Protein AF-Q0IZ90-F1 (afdb_monomer_lite)

InterPro domains:
  IPR027417 P-loop containing nucleoside triphosphate hydrolase [G3DSA:3.40.50.300] (1-144)
  IPR027417 P-loop containing nucleoside triphosphate hydrolase [SSF52540] (5-146)
  IPR041679 DNA2/NAM7 helicase-like, C-terminal [PF13087] (2-113)
  IPR045055 DNA2/NAM7-like helicase [PTHR10887] (2-147)
  IPR047187 Upf1-like, C-terminal helicase domain [cd18808] (1-130)

Radius of gyration: 25.48 Å; chains: 1; bounding box: 76×40×69 Å

Structure (mmCIF, N/CA/C/O backbone):
data_AF-Q0IZ90-F1
#
_entry.id   AF-Q0IZ90-F1
#
loop_
_atom_site.group_PDB
_atom_site.id
_atom_site.type_symbol
_atom_site.label_atom_id
_atom_site.label_alt_id
_atom_site.label_comp_id
_atom_site.label_asym_id
_atom_site.label_entity_id
_atom_site.label_seq_id
_atom_site.pdbx_PDB_ins_code
_atom_site.Cartn_x
_atom_site.Cartn_y
_atom_site.Cartn_z
_atom_site.occupancy
_atom_site.B_iso_or_equiv
_atom_site.auth_seq_id
_atom_site.auth_comp_id
_atom_site.auth_asym_id
_atom_site.auth_atom_id
_atom_site.pdbx_PDB_model_num
ATOM 1 N N . GLN A 1 1 ? -1.292 7.405 -14.034 1.00 86.31 1 GLN A N 1
ATOM 2 C CA . GLN A 1 1 ? -2.212 6.617 -13.190 1.00 86.31 1 GLN A CA 1
ATOM 3 C C . GLN A 1 1 ? -2.434 5.262 -13.833 1.00 86.31 1 GLN A C 1
ATOM 5 O O . GLN A 1 1 ? -2.269 5.155 -15.042 1.00 86.31 1 GLN A O 1
ATOM 10 N N . ASN A 1 2 ? -2.806 4.273 -13.032 1.00 91.31 2 ASN A N 1
ATOM 11 C CA . ASN A 1 2 ? -3.179 2.921 -13.408 1.00 91.31 2 ASN A CA 1
ATOM 12 C C . ASN A 1 2 ? -4.484 2.586 -12.666 1.00 91.31 2 ASN A C 1
ATOM 14 O O . ASN A 1 2 ? -4.463 2.360 -11.455 1.00 91.31 2 ASN A O 1
ATOM 18 N N . VAL A 1 3 ? -5.613 2.630 -13.382 1.00 93.50 3 VAL A N 1
ATOM 19 C CA . VAL A 1 3 ? -6.954 2.460 -12.791 1.00 93.50 3 VAL A CA 1
ATOM 20 C C . VAL A 1 3 ? -7.155 1.031 -12.292 1.00 93.50 3 VAL A C 1
ATOM 22 O O . VAL A 1 3 ? -7.642 0.845 -11.184 1.00 93.50 3 VAL A O 1
ATOM 25 N N . HIS A 1 4 ? -6.705 0.028 -13.049 1.00 92.06 4 HIS A N 1
ATOM 26 C CA . HIS A 1 4 ? -6.821 -1.376 -12.647 1.00 92.06 4 HIS A CA 1
ATOM 27 C C . HIS A 1 4 ? -6.050 -1.673 -11.360 1.00 92.06 4 HIS A C 1
ATOM 29 O O . HIS A 1 4 ? -6.550 -2.369 -10.484 1.00 92.06 4 HIS A O 1
ATOM 35 N N . GLU A 1 5 ? -4.860 -1.090 -11.202 1.00 93.94 5 GLU A N 1
ATOM 36 C CA . GLU A 1 5 ? -4.098 -1.195 -9.954 1.00 93.94 5 GLU A CA 1
ATOM 37 C C . GLU A 1 5 ? -4.824 -0.515 -8.786 1.00 93.94 5 GLU A C 1
ATOM 39 O O . GLU A 1 5 ? -4.881 -1.077 -7.697 1.00 93.94 5 GLU A O 1
ATOM 44 N N . ALA A 1 6 ? -5.440 0.653 -9.008 1.00 96.06 6 ALA A N 1
ATOM 45 C CA . ALA A 1 6 ? -6.230 1.332 -7.979 1.00 96.06 6 ALA A CA 1
ATOM 46 C C . ALA A 1 6 ? -7.463 0.511 -7.553 1.00 96.06 6 ALA A C 1
ATOM 48 O O . ALA A 1 6 ? -7.733 0.374 -6.361 1.00 96.06 6 ALA A O 1
ATOM 49 N N . GLN A 1 7 ? -8.166 -0.094 -8.511 1.00 94.75 7 GLN A N 1
ATOM 50 C CA . GLN A 1 7 ? -9.296 -0.991 -8.252 1.00 94.75 7 GLN A CA 1
ATOM 51 C C . GLN A 1 7 ? -8.862 -2.266 -7.528 1.00 94.75 7 GLN A C 1
ATOM 53 O O . GLN A 1 7 ? -9.544 -2.727 -6.615 1.00 94.75 7 GLN A O 1
ATOM 58 N N . PHE A 1 8 ? -7.706 -2.824 -7.882 1.00 94.62 8 PHE A N 1
ATOM 59 C CA . PHE A 1 8 ? -7.145 -3.966 -7.170 1.00 94.62 8 PHE A CA 1
ATOM 60 C C . PHE A 1 8 ? -6.795 -3.614 -5.716 1.00 94.62 8 PHE A C 1
ATOM 62 O O . PHE A 1 8 ? -7.126 -4.366 -4.802 1.00 94.62 8 PHE A O 1
ATOM 69 N N . VAL A 1 9 ? -6.207 -2.438 -5.477 1.00 96.62 9 VAL A N 1
ATOM 70 C CA . VAL A 1 9 ? -5.937 -1.926 -4.123 1.00 96.62 9 VAL A CA 1
ATOM 71 C C . VAL A 1 9 ? -7.228 -1.753 -3.314 1.00 96.62 9 VAL A C 1
ATOM 73 O O . VAL A 1 9 ? -7.258 -2.116 -2.138 1.00 96.62 9 VAL A O 1
ATOM 76 N N . LEU A 1 10 ? -8.314 -1.279 -3.935 1.00 96.19 10 LEU A N 1
ATOM 77 C CA . LEU A 1 10 ? -9.641 -1.242 -3.310 1.00 96.19 10 LEU A CA 1
ATOM 78 C C . LEU A 1 10 ? -10.108 -2.636 -2.881 1.00 96.19 10 LEU A C 1
ATOM 80 O O . LEU A 1 10 ? -10.525 -2.819 -1.738 1.00 96.19 10 LEU A O 1
ATOM 84 N N . ARG A 1 11 ? -9.966 -3.642 -3.749 1.00 93.81 11 ARG A N 1
ATOM 85 C CA . ARG A 1 11 ? -10.320 -5.030 -3.415 1.00 93.81 11 ARG A CA 1
ATOM 86 C C . ARG A 1 11 ? -9.462 -5.608 -2.295 1.00 93.81 11 ARG A C 1
ATOM 88 O O . ARG A 1 11 ? -9.999 -6.300 -1.430 1.00 93.81 11 ARG A O 1
ATOM 95 N N . LEU A 1 12 ? -8.160 -5.326 -2.272 1.00 95.25 12 LEU A N 1
ATOM 96 C CA . LEU 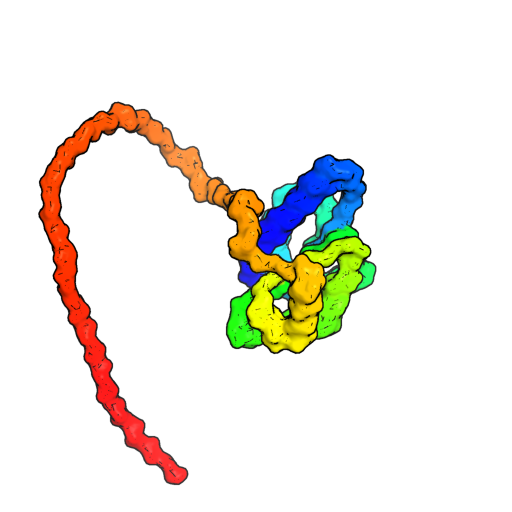A 1 12 ? -7.291 -5.712 -1.155 1.00 95.25 12 LEU A CA 1
ATOM 97 C C . LEU A 1 12 ? -7.820 -5.138 0.166 1.00 95.25 12 LEU A C 1
ATOM 99 O O . LEU A 1 12 ? -7.956 -5.872 1.145 1.00 95.25 12 LEU A O 1
ATOM 103 N N . TYR A 1 13 ? -8.169 -3.849 0.183 1.00 95.44 13 TYR A N 1
ATOM 104 C CA . TYR A 1 13 ? -8.730 -3.198 1.365 1.00 95.44 13 TYR A CA 1
ATOM 105 C C . TYR A 1 13 ? -10.065 -3.824 1.801 1.00 95.44 13 TYR A C 1
ATOM 107 O O . TYR A 1 13 ? -10.226 -4.184 2.967 1.00 95.44 13 TYR A O 1
ATOM 115 N N . GLU A 1 14 ? -11.019 -4.006 0.885 1.00 93.38 14 GLU A N 1
ATOM 116 C CA . GLU A 1 14 ? -12.327 -4.584 1.219 1.00 93.38 14 GLU A CA 1
ATOM 117 C C . GLU A 1 14 ? -12.201 -6.003 1.789 1.00 93.38 14 GLU A C 1
ATOM 119 O O . GLU A 1 14 ? -12.894 -6.360 2.747 1.00 93.38 14 GLU A O 1
ATOM 124 N N . ASN A 1 15 ? -11.304 -6.817 1.228 1.00 92.25 15 ASN A N 1
ATOM 125 C CA . ASN A 1 15 ? -11.061 -8.171 1.715 1.00 92.25 15 ASN A CA 1
ATOM 126 C C . ASN A 1 15 ? -10.354 -8.183 3.070 1.00 92.25 15 ASN A C 1
ATOM 128 O O . ASN A 1 15 ? -10.726 -8.984 3.927 1.00 92.25 15 ASN A O 1
ATOM 132 N N . LEU A 1 16 ? -9.416 -7.262 3.312 1.00 92.62 16 LEU A N 1
ATOM 133 C CA . LEU A 1 16 ? -8.835 -7.068 4.639 1.00 92.62 16 LEU A CA 1
ATOM 134 C C . LEU A 1 16 ? -9.925 -6.769 5.677 1.00 92.62 16 LEU A C 1
ATOM 136 O O . LEU A 1 16 ? -9.960 -7.405 6.727 1.00 92.62 16 LEU A O 1
ATOM 140 N N . GLN A 1 17 ? -10.849 -5.854 5.375 1.00 90.75 17 GLN A N 1
ATOM 141 C CA . GLN A 1 17 ? -11.941 -5.511 6.291 1.00 90.75 17 GLN A CA 1
ATOM 142 C C . GLN A 1 17 ? -12.872 -6.702 6.558 1.00 90.75 17 GLN A C 1
ATOM 144 O O . GLN A 1 17 ? -13.229 -6.971 7.707 1.00 90.75 17 GLN A O 1
ATOM 149 N N . LYS A 1 18 ? -13.240 -7.459 5.515 1.00 90.50 18 LYS A N 1
ATOM 150 C CA . LYS A 1 18 ? -14.036 -8.690 5.663 1.00 90.50 18 LYS A CA 1
ATOM 151 C C . LYS A 1 18 ? -13.325 -9.719 6.543 1.00 90.50 18 LYS A C 1
ATOM 153 O O . LYS A 1 18 ? -13.946 -10.264 7.452 1.00 90.50 18 LYS A O 1
ATOM 158 N N . PHE A 1 19 ? -12.033 -9.942 6.305 1.00 91.38 19 PHE A N 1
ATOM 159 C CA . PHE A 1 19 ? -11.215 -10.879 7.071 1.00 91.38 19 PHE A CA 1
ATOM 160 C C . PHE A 1 19 ? -11.110 -10.481 8.549 1.00 91.38 19 PHE A C 1
ATOM 162 O O . PHE A 1 19 ? -11.299 -11.320 9.428 1.00 91.38 19 PHE A O 1
ATOM 169 N N . LEU A 1 20 ? -10.857 -9.199 8.837 1.00 91.12 20 LEU A N 1
ATOM 170 C CA . LEU A 1 20 ? -10.776 -8.703 10.212 1.00 91.12 20 LEU A CA 1
ATOM 171 C C . LEU A 1 20 ? -12.106 -8.880 10.954 1.00 91.12 20 LEU A C 1
ATOM 173 O O . LEU A 1 20 ? -12.100 -9.357 12.086 1.00 91.12 20 LEU A O 1
ATOM 177 N N . ARG A 1 21 ? -13.241 -8.575 10.312 1.00 89.44 21 ARG A N 1
ATOM 178 C CA . ARG A 1 21 ? -14.574 -8.766 10.908 1.00 89.44 21 ARG A CA 1
ATOM 179 C C . ARG A 1 21 ? -14.897 -10.230 11.188 1.00 89.44 21 ARG A C 1
ATOM 181 O O . ARG A 1 21 ? -15.354 -10.545 12.282 1.00 89.44 21 ARG A O 1
ATOM 188 N N . ALA A 1 22 ? -14.645 -11.115 10.224 1.00 91.56 22 ALA A N 1
ATOM 189 C CA . ALA A 1 22 ? -14.942 -12.541 10.359 1.00 91.56 22 ALA A CA 1
ATOM 190 C C . ALA A 1 22 ? -14.155 -13.202 11.503 1.00 91.56 22 ALA A C 1
ATOM 192 O O . ALA A 1 22 ? -14.663 -14.104 12.160 1.00 91.56 22 ALA A O 1
ATOM 193 N N . ASN A 1 23 ? -12.944 -12.712 11.774 1.00 91.81 23 ASN A N 1
ATOM 194 C CA . ASN A 1 23 ? -12.056 -13.276 12.788 1.00 91.81 23 ASN A CA 1
ATOM 195 C C . ASN A 1 23 ? -12.101 -12.534 14.134 1.00 91.81 23 ASN A C 1
ATOM 197 O O . ASN A 1 23 ? -11.207 -12.719 14.958 1.00 91.81 23 ASN A O 1
ATOM 201 N N . GLY A 1 24 ? -13.093 -11.659 14.358 1.00 85.31 24 GLY A N 1
ATOM 202 C CA . GLY A 1 24 ? -13.201 -10.873 15.596 1.00 85.31 24 GLY A CA 1
ATOM 203 C C . GLY A 1 24 ? -12.003 -9.945 15.841 1.00 85.31 24 GLY A C 1
ATOM 204 O O . GLY A 1 24 ? -11.698 -9.588 16.979 1.00 85.31 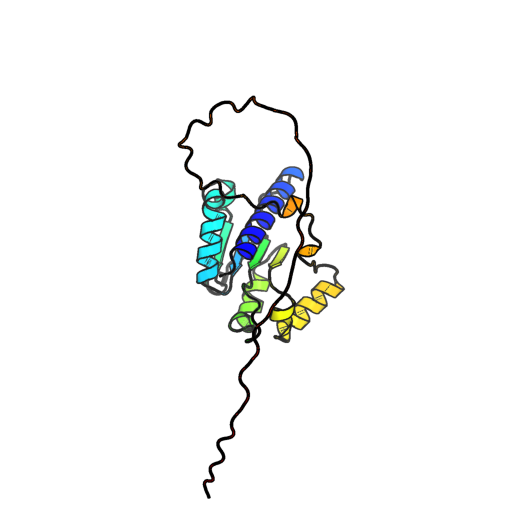24 GLY A O 1
ATOM 205 N N . GLY A 1 25 ? -11.282 -9.586 14.778 1.00 77.94 25 GLY A N 1
ATOM 206 C CA . GLY A 1 25 ? -10.115 -8.725 14.842 1.00 77.94 25 GLY A CA 1
ATOM 207 C C . GLY A 1 25 ? -10.487 -7.299 15.239 1.00 77.94 25 GLY A C 1
ATOM 208 O O . GLY A 1 25 ? -11.539 -6.776 14.872 1.00 77.94 25 GLY A O 1
ATOM 209 N N . LYS A 1 26 ? -9.585 -6.635 15.967 1.00 82.81 26 LYS A N 1
ATOM 210 C CA . LYS A 1 26 ? -9.689 -5.192 16.218 1.00 82.81 26 LYS A CA 1
ATOM 211 C C . LYS A 1 26 ? -9.622 -4.426 14.892 1.00 82.81 26 LYS A C 1
ATOM 213 O O . LYS A 1 26 ? -8.917 -4.852 13.974 1.00 82.81 26 LYS A O 1
ATOM 218 N N . LYS A 1 27 ? -10.287 -3.264 14.833 1.00 86.31 27 LYS A N 1
ATOM 219 C CA . LYS A 1 27 ? -10.091 -2.290 13.750 1.00 86.31 27 LYS A CA 1
ATOM 220 C C . LYS A 1 27 ? -8.593 -2.023 13.566 1.00 86.31 27 LYS A C 1
ATOM 222 O O . LYS A 1 27 ? -7.860 -1.886 14.546 1.00 86.31 27 LYS A O 1
ATOM 227 N N . ALA A 1 28 ? -8.147 -1.987 12.315 1.00 91.56 28 ALA A N 1
ATOM 228 C CA . ALA A 1 28 ? -6.767 -1.708 11.946 1.00 91.56 28 ALA A CA 1
ATOM 229 C C . ALA A 1 28 ? -6.735 -0.433 11.108 1.00 91.56 28 ALA A C 1
ATOM 231 O O . ALA A 1 28 ? -7.482 -0.314 10.138 1.00 91.56 28 ALA A O 1
ATOM 232 N N . SER A 1 29 ? -5.858 0.498 11.474 1.00 95.44 29 SER A N 1
ATOM 233 C CA . SER A 1 29 ? -5.638 1.705 10.680 1.00 95.44 29 SER A CA 1
ATOM 234 C C . SER A 1 29 ? -4.960 1.339 9.356 1.00 95.44 29 SER A C 1
ATOM 236 O O . SER A 1 29 ? -3.991 0.572 9.346 1.00 95.44 29 SER A O 1
ATOM 238 N N . VAL A 1 30 ? -5.457 1.872 8.234 1.00 97.50 30 VAL A N 1
ATOM 239 C CA . VAL A 1 30 ? -4.936 1.533 6.900 1.00 97.50 30 VAL A CA 1
ATOM 240 C C . VAL A 1 30 ? -4.399 2.775 6.207 1.00 97.50 30 VAL A C 1
ATOM 242 O O . VAL A 1 30 ? -5.076 3.795 6.104 1.00 97.50 30 VAL A O 1
ATOM 245 N N . GLY A 1 31 ? -3.168 2.689 5.714 1.00 98.25 31 GLY A N 1
ATOM 246 C CA . GLY A 1 31 ? -2.573 3.696 4.847 1.00 98.25 31 GLY A CA 1
ATOM 247 C C . GLY A 1 31 ? -2.422 3.171 3.429 1.00 98.25 31 GLY A C 1
ATOM 248 O O . GLY A 1 31 ? -1.966 2.050 3.227 1.00 98.25 31 GLY A O 1
ATOM 249 N N . ILE A 1 32 ? -2.770 3.987 2.443 1.00 98.50 32 ILE A N 1
ATOM 250 C CA . ILE A 1 32 ? -2.521 3.701 1.035 1.00 98.50 32 ILE A CA 1
ATOM 251 C C . ILE A 1 32 ? -1.548 4.751 0.513 1.00 98.50 32 ILE A C 1
ATOM 253 O O . ILE A 1 32 ? -1.849 5.947 0.498 1.00 98.50 32 ILE A O 1
ATOM 257 N N . ILE A 1 33 ? -0.366 4.296 0.108 1.00 97.81 33 ILE A N 1
ATOM 258 C CA . ILE A 1 33 ? 0.735 5.156 -0.324 1.00 97.81 33 ILE A CA 1
ATOM 259 C C . ILE A 1 33 ? 0.918 5.010 -1.828 1.00 97.81 33 ILE A C 1
ATOM 261 O O . ILE A 1 33 ? 0.926 3.899 -2.354 1.00 97.81 33 ILE A O 1
ATOM 265 N N . THR A 1 34 ? 1.119 6.121 -2.532 1.00 95.88 34 THR A N 1
ATOM 266 C CA . THR A 1 34 ? 1.519 6.080 -3.942 1.00 95.88 34 THR A CA 1
ATOM 267 C C . THR A 1 34 ? 2.557 7.155 -4.281 1.00 95.88 34 THR A C 1
ATOM 269 O O . THR A 1 34 ? 2.481 8.263 -3.749 1.00 95.88 34 THR A O 1
ATOM 272 N N . PRO A 1 35 ? 3.542 6.889 -5.159 1.00 91.25 35 PRO A N 1
ATOM 273 C CA . PRO A 1 35 ? 4.557 7.882 -5.502 1.00 91.25 35 PRO A CA 1
ATOM 274 C C . PRO A 1 35 ? 4.017 9.022 -6.374 1.00 91.25 35 PRO A C 1
ATOM 276 O O . PRO A 1 35 ? 4.596 10.105 -6.406 1.00 91.25 35 PRO A O 1
ATOM 279 N N . TYR A 1 36 ? 2.907 8.812 -7.090 1.00 90.25 36 TYR A N 1
ATOM 280 C CA . TYR A 1 36 ? 2.459 9.739 -8.129 1.00 90.25 36 TYR A CA 1
ATOM 281 C C . TYR A 1 36 ? 1.135 10.419 -7.781 1.00 90.25 36 TYR A C 1
ATOM 283 O O . TYR A 1 36 ? 0.109 9.763 -7.614 1.00 90.25 36 TYR A O 1
ATOM 291 N N . LYS A 1 37 ? 1.110 11.759 -7.810 1.00 92.12 37 LYS A N 1
ATOM 292 C CA . LYS A 1 37 ? -0.100 12.567 -7.544 1.00 92.12 37 LYS A CA 1
ATOM 293 C C . LYS A 1 37 ? -1.301 12.190 -8.416 1.00 92.12 37 LYS A C 1
ATOM 295 O O . LYS A 1 37 ? -2.435 12.225 -7.952 1.00 92.12 37 LYS A O 1
ATOM 300 N N . LEU A 1 38 ? -1.070 11.826 -9.679 1.00 93.62 38 LEU A N 1
ATOM 301 C CA . LEU A 1 38 ? -2.162 11.407 -10.561 1.00 93.62 38 LEU A CA 1
ATOM 302 C C . LEU A 1 38 ? -2.760 10.062 -10.118 1.00 93.62 38 LEU A C 1
ATOM 304 O O . LEU A 1 38 ? -3.966 9.874 -10.220 1.00 93.62 38 LEU A O 1
ATOM 308 N N . GLN A 1 39 ? -1.945 9.149 -9.580 1.00 94.88 39 GLN A N 1
ATOM 309 C CA . GLN A 1 39 ? -2.483 7.941 -8.960 1.00 94.88 39 GLN A CA 1
ATOM 310 C C . GLN A 1 39 ? -3.193 8.244 -7.654 1.00 94.88 39 GLN A C 1
ATOM 312 O O . GLN A 1 39 ? -4.238 7.659 -7.420 1.00 94.88 39 GLN A O 1
ATOM 317 N N . LEU A 1 40 ? -2.677 9.161 -6.834 1.00 96.94 40 LEU A N 1
ATOM 318 C CA . LEU A 1 40 ? -3.356 9.553 -5.600 1.00 96.94 40 LEU A CA 1
ATOM 319 C C . LEU A 1 40 ? -4.804 9.967 -5.893 1.00 96.94 40 LEU A C 1
ATOM 321 O O . LEU A 1 40 ? -5.726 9.423 -5.294 1.00 96.94 40 LEU A O 1
ATOM 325 N N . LYS A 1 41 ? -5.010 10.836 -6.889 1.00 97.69 41 LYS A N 1
ATOM 326 C CA . LYS A 1 41 ? -6.357 11.227 -7.335 1.00 97.69 41 LYS A CA 1
ATOM 327 C C . LYS A 1 41 ? -7.185 10.036 -7.825 1.00 97.69 41 LYS A C 1
ATOM 329 O O . LYS A 1 41 ? -8.373 9.956 -7.538 1.00 97.69 41 LYS A O 1
ATOM 334 N N . CYS A 1 42 ? -6.565 9.115 -8.563 1.00 97.12 42 CYS A N 1
ATOM 335 C CA . CYS A 1 42 ? -7.226 7.899 -9.028 1.00 97.12 42 CYS A CA 1
ATOM 336 C C . CYS A 1 42 ? -7.687 7.024 -7.854 1.00 97.12 42 CYS A C 1
ATOM 338 O O . CYS A 1 42 ? -8.849 6.652 -7.811 1.00 97.12 42 CYS A O 1
ATOM 340 N N . LEU A 1 43 ? -6.808 6.745 -6.889 1.00 98.12 43 LEU A N 1
ATOM 341 C CA . LEU A 1 43 ? -7.123 5.977 -5.685 1.00 98.12 43 LEU A CA 1
ATOM 342 C C . LEU A 1 43 ? -8.233 6.648 -4.878 1.00 98.12 43 LEU A C 1
ATOM 344 O O . LEU A 1 43 ? -9.192 5.983 -4.522 1.00 98.12 43 LEU A O 1
ATOM 348 N N . GLN A 1 44 ? -8.146 7.959 -4.646 1.00 97.56 44 GLN A N 1
ATOM 349 C CA . GLN A 1 44 ? -9.185 8.703 -3.930 1.00 97.56 44 GLN A CA 1
ATOM 350 C C . GLN A 1 44 ? -10.554 8.578 -4.604 1.00 97.56 44 GLN A C 1
ATOM 352 O O . GLN A 1 44 ? -11.542 8.381 -3.909 1.00 97.56 44 GLN A O 1
ATOM 357 N N . ARG A 1 45 ? -10.608 8.632 -5.941 1.00 97.56 45 ARG A N 1
ATOM 358 C CA . ARG A 1 45 ? -11.853 8.422 -6.688 1.00 97.56 45 ARG A CA 1
ATOM 359 C C . ARG A 1 45 ? -12.375 6.992 -6.546 1.00 97.56 45 ARG A C 1
ATOM 361 O O . ARG A 1 45 ? -13.544 6.812 -6.241 1.00 97.56 45 ARG A O 1
ATOM 368 N N . GLU A 1 46 ? -11.535 5.972 -6.739 1.00 97.31 46 GLU A N 1
ATOM 369 C CA . GLU A 1 46 ? -11.994 4.577 -6.599 1.00 97.31 46 GLU A CA 1
ATOM 370 C C . GLU A 1 46 ? -12.448 4.263 -5.157 1.00 97.31 46 GLU A C 1
ATOM 372 O O . GLU A 1 46 ? -13.321 3.428 -4.952 1.00 97.31 46 GLU A O 1
ATOM 377 N N . PHE A 1 47 ? -11.889 4.949 -4.155 1.00 97.25 47 PHE A N 1
ATOM 378 C CA . PHE A 1 47 ? -12.229 4.781 -2.739 1.00 97.25 47 PHE A CA 1
ATOM 379 C C . PHE A 1 47 ? -13.338 5.715 -2.233 1.00 97.25 47 PHE A C 1
ATOM 381 O O . PHE A 1 47 ? -13.662 5.652 -1.049 1.00 97.25 47 PHE A O 1
ATOM 388 N N . GLU A 1 48 ? -13.920 6.573 -3.071 1.00 96.31 48 GLU A N 1
ATOM 389 C CA . GLU A 1 48 ? -14.866 7.618 -2.648 1.00 96.31 48 GLU A CA 1
ATOM 390 C C . GLU A 1 48 ? -16.056 7.055 -1.850 1.00 96.31 48 GLU A C 1
ATOM 392 O O . GLU A 1 48 ? -16.364 7.532 -0.753 1.00 96.31 48 GLU A O 1
ATOM 397 N N . GLU A 1 49 ? -16.667 5.975 -2.345 1.00 94.94 49 GLU A N 1
ATOM 398 C CA . GLU A 1 49 ? -17.779 5.300 -1.666 1.00 94.94 49 GLU A CA 1
ATOM 399 C C . GLU A 1 49 ? -17.358 4.744 -0.301 1.00 94.94 49 GLU A C 1
ATOM 401 O O . GLU A 1 49 ? -18.064 4.921 0.689 1.00 94.94 49 GLU A O 1
ATOM 406 N N . VAL A 1 50 ? -16.189 4.099 -0.231 1.00 93.94 50 VAL A N 1
ATOM 407 C CA . VAL A 1 50 ? -15.670 3.500 1.003 1.00 93.94 50 VAL A CA 1
ATOM 408 C C . VAL A 1 50 ? -15.331 4.576 2.025 1.00 93.94 50 VAL A C 1
ATOM 410 O O . VAL A 1 50 ? -15.736 4.455 3.177 1.00 93.94 50 VAL A O 1
ATOM 413 N N . MET A 1 51 ? -14.631 5.638 1.619 1.00 92.69 51 MET A N 1
ATOM 414 C CA . MET A 1 51 ? -14.246 6.752 2.495 1.00 92.69 51 MET A CA 1
ATOM 415 C C . MET A 1 51 ? -15.456 7.515 3.055 1.00 92.69 51 MET A C 1
ATOM 417 O O . MET A 1 51 ? -15.336 8.159 4.092 1.00 92.69 51 MET A O 1
ATOM 421 N N . SER A 1 52 ? -16.623 7.402 2.414 1.00 92.19 52 SER A N 1
ATOM 422 C CA . SER A 1 52 ? -17.887 7.972 2.901 1.00 92.19 52 SER A CA 1
ATOM 423 C C . SER A 1 52 ? -18.562 7.129 3.999 1.00 92.19 52 SER A C 1
ATOM 425 O O . SER A 1 52 ? -19.568 7.550 4.568 1.00 92.19 52 SER A O 1
ATOM 427 N N . THR A 1 53 ? -18.036 5.939 4.308 1.00 91.38 53 THR A N 1
ATOM 428 C CA . THR A 1 53 ? -18.550 5.046 5.362 1.00 91.38 53 THR A CA 1
ATOM 429 C C . THR A 1 53 ? -17.814 5.230 6.691 1.00 91.38 53 THR A C 1
ATOM 431 O O . THR A 1 53 ? -16.726 5.800 6.742 1.00 91.38 53 THR A O 1
ATOM 434 N N . GLU A 1 54 ? -18.368 4.688 7.782 1.00 86.44 54 GLU A N 1
ATOM 435 C CA . GLU A 1 54 ? -17.706 4.708 9.096 1.00 86.44 54 GLU A CA 1
ATOM 436 C C . GLU A 1 54 ? -16.372 3.943 9.098 1.00 86.44 54 GLU A C 1
ATOM 438 O O . GLU A 1 54 ? -15.410 4.379 9.725 1.00 86.44 54 GLU A O 1
ATOM 443 N N . ASP A 1 55 ? -16.288 2.831 8.362 1.00 82.12 55 ASP A N 1
ATOM 444 C CA . ASP A 1 55 ? -15.047 2.059 8.210 1.00 82.12 55 ASP A CA 1
ATOM 445 C C . ASP A 1 55 ? -13.995 2.815 7.381 1.00 82.12 55 ASP A C 1
ATOM 447 O O . ASP A 1 55 ? -12.789 2.643 7.569 1.00 82.12 55 ASP A O 1
ATOM 451 N N . GLY A 1 56 ? -14.453 3.679 6.471 1.00 86.75 56 GLY A N 1
ATOM 452 C CA . GLY A 1 56 ? -13.608 4.495 5.608 1.00 86.75 56 GLY A CA 1
ATOM 453 C C . GLY A 1 56 ? -12.829 5.588 6.330 1.00 86.75 56 GLY A C 1
ATOM 454 O O . GLY A 1 56 ? -11.786 6.011 5.833 1.00 86.75 56 GLY A O 1
ATOM 455 N N . LYS A 1 57 ? -13.292 6.023 7.509 1.00 86.38 57 LYS A N 1
ATOM 456 C CA . LYS A 1 57 ? -12.667 7.111 8.282 1.00 86.38 57 LYS A CA 1
ATOM 457 C C . LYS A 1 57 ? -11.260 6.777 8.779 1.00 86.38 57 LYS A C 1
ATOM 459 O O . LYS A 1 57 ? -10.448 7.680 8.957 1.00 86.38 57 LYS A O 1
ATOM 464 N N . ASP A 1 58 ? -10.960 5.492 8.963 1.00 88.00 58 ASP A N 1
ATOM 465 C CA . ASP A 1 58 ? -9.645 5.013 9.407 1.00 88.00 58 ASP A CA 1
ATOM 466 C C . ASP A 1 58 ? -8.646 4.834 8.242 1.00 88.00 58 ASP A C 1
ATOM 468 O O . ASP A 1 58 ? -7.492 4.435 8.456 1.00 88.00 58 ASP A O 1
ATOM 472 N N . ILE A 1 59 ? -9.072 5.115 7.002 1.00 95.50 59 ILE A N 1
ATOM 473 C CA . ILE A 1 59 ? -8.229 5.051 5.807 1.00 95.50 59 ILE A CA 1
ATOM 474 C C . ILE A 1 59 ? -7.530 6.389 5.595 1.00 95.50 59 ILE A C 1
ATOM 476 O O . ILE A 1 59 ? -8.146 7.452 5.589 1.00 95.50 59 ILE A O 1
ATOM 480 N N . TYR A 1 60 ? -6.231 6.334 5.319 1.00 97.19 60 TYR A N 1
ATOM 481 C CA . TYR A 1 60 ? -5.472 7.490 4.864 1.00 97.19 60 TYR A CA 1
ATOM 482 C C . TYR A 1 60 ? -4.816 7.203 3.514 1.00 97.19 60 TYR A C 1
ATOM 484 O O . TYR A 1 60 ? -3.996 6.297 3.412 1.00 97.19 60 TYR A O 1
ATOM 492 N N . ILE A 1 61 ? -5.164 7.964 2.473 1.00 98.19 61 ILE A N 1
ATOM 493 C CA . ILE A 1 61 ? -4.624 7.798 1.114 1.00 98.19 61 ILE A CA 1
ATOM 494 C C . ILE A 1 61 ? -3.817 9.043 0.754 1.00 98.19 61 ILE A C 1
ATOM 496 O O . ILE A 1 61 ? -4.380 10.136 0.683 1.00 98.19 61 ILE A O 1
ATOM 500 N N . ASN A 1 62 ? -2.508 8.903 0.531 1.00 97.81 62 ASN A N 1
ATOM 501 C CA . ASN A 1 62 ? -1.650 10.046 0.205 1.00 97.81 62 ASN A CA 1
ATOM 502 C C . ASN A 1 62 ? -0.341 9.655 -0.506 1.00 97.81 62 ASN A C 1
ATOM 504 O O . ASN A 1 62 ? -0.043 8.479 -0.719 1.00 97.81 62 ASN A O 1
ATOM 508 N N . THR A 1 63 ? 0.451 10.653 -0.899 1.00 95.75 63 THR A N 1
ATOM 509 C CA . THR A 1 63 ? 1.799 10.442 -1.435 1.00 95.75 63 THR A CA 1
ATOM 510 C C . THR A 1 63 ? 2.808 10.088 -0.351 1.00 95.75 63 THR A C 1
ATOM 512 O O . THR A 1 63 ? 2.626 10.478 0.799 1.00 95.75 63 THR A O 1
ATOM 515 N N . VAL A 1 64 ? 3.916 9.444 -0.735 1.00 93.44 64 VAL A N 1
ATOM 516 C CA . VAL A 1 64 ? 5.025 9.082 0.174 1.00 93.44 64 VAL A CA 1
ATOM 517 C C . VAL A 1 64 ? 5.454 10.252 1.068 1.00 93.44 64 VAL A C 1
ATOM 519 O O . VAL A 1 64 ? 5.527 10.096 2.282 1.00 93.44 64 VAL A O 1
ATOM 522 N N . ASP A 1 65 ? 5.659 11.435 0.483 1.00 92.81 65 ASP A N 1
ATOM 523 C CA . ASP A 1 65 ? 6.142 12.617 1.209 1.00 92.81 65 ASP A CA 1
ATOM 524 C C . ASP A 1 65 ? 5.152 13.086 2.302 1.00 92.81 65 ASP A C 1
ATOM 526 O O . ASP A 1 65 ? 5.557 13.588 3.345 1.00 92.81 65 ASP A O 1
ATOM 530 N N . ALA A 1 66 ? 3.847 12.866 2.113 1.00 95.62 66 ALA A N 1
ATOM 531 C CA . ALA A 1 66 ? 2.817 13.246 3.085 1.00 95.62 66 ALA A CA 1
ATOM 532 C C . ALA A 1 66 ? 2.694 12.254 4.258 1.00 95.62 66 ALA A C 1
ATOM 534 O O . ALA A 1 66 ? 2.061 12.560 5.264 1.00 95.62 66 ALA A O 1
ATOM 535 N N . PHE A 1 67 ? 3.297 11.069 4.140 1.00 94.50 67 PHE A N 1
ATOM 536 C CA . PHE A 1 67 ? 3.336 10.058 5.197 1.00 94.50 67 PHE A CA 1
ATOM 537 C C . PHE A 1 67 ? 4.529 10.223 6.151 1.00 94.50 67 PHE A C 1
ATOM 539 O O . PHE A 1 67 ? 4.743 9.377 7.023 1.00 94.50 67 PHE A O 1
ATOM 546 N N . GLN A 1 68 ? 5.324 11.287 6.019 1.00 90.75 68 GLN A N 1
ATOM 547 C CA . GLN A 1 68 ? 6.469 11.509 6.895 1.00 90.75 68 GLN A CA 1
ATOM 548 C C . GLN A 1 68 ? 6.032 11.621 8.366 1.00 90.75 68 GLN A C 1
ATOM 550 O O . GLN A 1 68 ? 5.165 12.418 8.717 1.00 90.75 68 GLN A O 1
ATOM 555 N N . GLY A 1 69 ? 6.627 10.792 9.231 1.00 92.50 69 GLY A N 1
ATOM 556 C CA . GLY A 1 69 ? 6.284 10.727 10.658 1.00 92.50 69 GLY A CA 1
ATOM 557 C C . GLY A 1 69 ? 4.904 10.128 10.958 1.00 92.50 69 GLY A C 1
ATOM 558 O O . GLY A 1 69 ? 4.465 10.156 12.102 1.00 92.50 69 GLY A O 1
ATOM 559 N N . GLN A 1 70 ? 4.211 9.593 9.951 1.00 94.56 70 GLN A N 1
ATOM 560 C CA . GLN A 1 70 ? 2.910 8.950 10.096 1.00 94.56 70 GLN A CA 1
ATOM 561 C C . GLN A 1 70 ? 3.055 7.445 9.886 1.00 94.56 70 GLN A C 1
ATOM 563 O O . GLN A 1 70 ? 3.801 7.000 9.019 1.00 94.56 70 GLN A O 1
ATOM 568 N N . GLU A 1 71 ? 2.332 6.647 10.663 1.00 97.31 71 GLU A N 1
ATOM 569 C CA . GLU A 1 71 ? 2.344 5.185 10.553 1.00 97.31 71 GLU A CA 1
ATOM 570 C C . GLU A 1 71 ? 0.926 4.634 10.613 1.00 97.31 71 GLU A C 1
ATOM 572 O O . GLU A 1 71 ? 0.014 5.273 11.150 1.00 97.31 71 GLU A O 1
ATOM 577 N N . ARG A 1 72 ? 0.728 3.454 10.027 1.00 97.56 72 ARG A N 1
ATOM 578 C CA . ARG A 1 72 ? -0.549 2.733 10.026 1.00 97.56 72 ARG A CA 1
ATOM 579 C C . ARG A 1 72 ? -0.297 1.255 10.294 1.00 97.56 72 ARG A C 1
ATOM 581 O O . ARG A 1 72 ? 0.801 0.745 10.076 1.00 97.56 72 ARG A O 1
ATOM 588 N N . ASP A 1 73 ? -1.310 0.554 10.789 1.00 96.75 73 ASP A N 1
ATOM 589 C CA . ASP A 1 73 ? -1.202 -0.886 11.047 1.00 96.75 73 ASP A CA 1
ATOM 590 C C . ASP A 1 73 ? -0.927 -1.660 9.767 1.00 96.75 73 ASP A C 1
ATOM 592 O O . ASP A 1 73 ? -0.039 -2.514 9.733 1.00 96.75 73 ASP A O 1
ATOM 596 N N . VAL A 1 74 ? -1.664 -1.313 8.715 1.00 97.69 74 VAL A N 1
ATOM 597 C CA . VAL A 1 74 ? -1.491 -1.882 7.385 1.00 97.69 74 VAL A CA 1
ATOM 598 C C . VAL A 1 74 ? -1.162 -0.772 6.399 1.00 97.69 74 VAL A C 1
ATOM 600 O O . VAL A 1 74 ? -1.861 0.239 6.347 1.00 97.69 74 VAL A O 1
ATOM 603 N N . ILE A 1 75 ? -0.115 -0.971 5.601 1.00 98.50 75 ILE A N 1
ATOM 604 C CA . ILE A 1 75 ? 0.196 -0.120 4.450 1.00 98.50 75 ILE A CA 1
ATOM 605 C C . ILE A 1 75 ? -0.011 -0.907 3.166 1.00 98.50 75 ILE A C 1
ATOM 607 O O . ILE A 1 75 ? 0.516 -2.009 3.022 1.00 98.50 75 ILE A O 1
ATOM 611 N N . ILE A 1 76 ? -0.726 -0.306 2.217 1.00 98.38 76 ILE A N 1
ATOM 612 C CA . ILE A 1 76 ? -0.804 -0.766 0.832 1.00 98.38 76 ILE A CA 1
ATOM 613 C C . ILE A 1 76 ? -0.096 0.265 -0.051 1.00 98.38 76 ILE A C 1
ATOM 615 O O . ILE A 1 76 ? -0.552 1.398 -0.197 1.00 98.38 76 ILE A O 1
ATOM 619 N N . MET A 1 77 ? 1.038 -0.106 -0.634 1.00 97.12 77 MET A N 1
ATOM 620 C CA . MET A 1 77 ? 1.827 0.755 -1.511 1.00 97.12 77 MET A CA 1
ATOM 621 C C . MET A 1 77 ? 1.504 0.453 -2.979 1.00 97.12 77 MET A C 1
ATOM 623 O O . MET A 1 77 ? 1.825 -0.624 -3.468 1.00 97.12 77 MET A O 1
ATOM 627 N N . SER A 1 78 ? 0.893 1.404 -3.687 1.00 95.94 78 SER A N 1
ATOM 628 C CA . SER A 1 78 ? 0.645 1.352 -5.136 1.00 95.94 78 SER A CA 1
ATOM 629 C C . SER A 1 78 ? 1.794 2.038 -5.866 1.00 95.94 78 SER A C 1
ATOM 631 O O . SER A 1 78 ? 1.917 3.266 -5.813 1.00 95.94 78 SER A O 1
ATOM 633 N N . CYS A 1 79 ? 2.642 1.256 -6.533 1.00 92.75 79 CYS A N 1
ATOM 634 C CA . CYS A 1 79 ? 3.852 1.747 -7.191 1.00 92.75 79 CYS A CA 1
ATOM 635 C C . CYS A 1 79 ? 3.590 2.395 -8.552 1.00 92.75 79 CYS A C 1
ATOM 637 O O . CYS A 1 79 ? 4.406 3.212 -8.958 1.00 92.75 79 CYS A O 1
ATOM 639 N N . VAL A 1 80 ? 2.453 2.105 -9.200 1.00 81.94 80 VAL A N 1
ATOM 640 C CA . VAL A 1 80 ? 1.973 2.719 -10.449 1.00 81.94 80 VAL A CA 1
ATOM 641 C C . VAL A 1 80 ? 3.019 2.694 -11.545 1.00 81.94 80 VAL A C 1
ATOM 643 O O . VAL A 1 80 ? 3.887 3.562 -11.591 1.00 81.94 80 VAL A O 1
ATOM 646 N N . ARG A 1 81 ? 2.797 1.809 -12.522 1.00 73.25 81 ARG A N 1
ATOM 647 C CA . ARG A 1 81 ? 3.454 1.759 -13.845 1.00 73.25 81 ARG A CA 1
ATOM 648 C C . ARG A 1 81 ? 4.521 0.670 -13.966 1.00 73.25 81 ARG A C 1
ATOM 650 O O . ARG A 1 81 ? 5.469 0.586 -13.197 1.00 73.25 81 ARG A O 1
ATOM 657 N N . ALA A 1 82 ? 4.379 -0.081 -15.055 1.00 48.69 82 ALA A N 1
ATOM 658 C CA . ALA A 1 82 ? 5.480 -0.598 -15.846 1.00 48.69 82 ALA A CA 1
ATOM 659 C C . ALA A 1 82 ? 5.514 0.162 -17.163 1.00 48.69 82 ALA A C 1
ATOM 661 O O . ALA A 1 82 ? 4.552 0.143 -17.923 1.00 48.69 82 ALA A O 1
ATOM 662 N N . SER A 1 83 ? 6.613 0.842 -17.440 1.00 55.34 83 SER A N 1
ATOM 663 C CA . SER A 1 83 ? 6.958 1.216 -18.807 1.00 55.34 83 SER A CA 1
ATOM 664 C C . SER A 1 83 ? 8.453 1.022 -18.973 1.00 55.34 83 SER A C 1
ATOM 666 O O . SER A 1 83 ? 9.194 1.212 -18.014 1.00 55.34 83 SER A O 1
ATOM 668 N N . ASN A 1 84 ? 8.894 0.692 -20.184 1.00 50.97 84 ASN A N 1
ATOM 669 C CA . ASN A 1 84 ? 10.283 0.330 -20.492 1.00 50.97 84 ASN A CA 1
ATOM 670 C C . ASN A 1 84 ? 11.304 1.476 -20.317 1.00 50.97 84 ASN A C 1
ATOM 672 O O . ASN A 1 84 ? 12.484 1.278 -20.566 1.00 50.97 84 ASN A O 1
ATOM 676 N N . HIS A 1 85 ? 10.874 2.671 -19.908 1.00 54.50 85 HIS A N 1
ATOM 677 C CA . HIS A 1 85 ? 11.719 3.863 -19.778 1.00 54.50 85 HIS A CA 1
ATOM 678 C C . HIS A 1 85 ? 12.297 4.063 -18.363 1.00 54.50 85 HIS A C 1
ATOM 680 O O . HIS A 1 85 ? 12.645 5.185 -18.000 1.00 54.50 85 HIS A O 1
ATOM 686 N N . GLY A 1 86 ? 12.380 3.003 -17.554 1.00 57.59 86 GLY A N 1
ATOM 687 C CA . GLY A 1 86 ? 12.870 3.064 -16.177 1.00 57.59 86 GLY A CA 1
ATOM 688 C C . GLY A 1 86 ? 11.780 3.270 -15.121 1.00 57.59 86 GLY A C 1
ATOM 689 O O . GLY A 1 86 ? 10.641 3.649 -15.404 1.00 57.59 86 GLY A O 1
ATOM 690 N N . VAL A 1 87 ? 12.165 3.032 -13.866 1.00 64.31 87 VAL A N 1
ATOM 691 C CA . VAL A 1 87 ? 11.322 3.157 -12.658 1.00 64.31 87 VAL A CA 1
ATOM 692 C C . VAL A 1 87 ? 11.040 4.608 -12.234 1.00 64.31 87 VAL A C 1
ATOM 694 O O . VAL A 1 87 ? 10.127 4.865 -11.449 1.00 64.31 87 VAL A O 1
ATOM 697 N N . GLY A 1 88 ? 11.783 5.585 -12.766 1.00 69.69 88 GLY A N 1
ATOM 698 C CA . GLY A 1 88 ? 11.595 7.009 -12.474 1.00 69.69 88 GLY A CA 1
ATOM 699 C C . GLY A 1 88 ? 11.602 7.317 -10.972 1.00 69.69 88 GLY A C 1
ATOM 700 O O . GLY A 1 88 ? 12.476 6.865 -10.244 1.00 69.69 88 GLY A O 1
ATOM 701 N N . PHE A 1 89 ? 10.602 8.070 -10.502 1.00 67.62 89 PHE A N 1
ATOM 702 C CA . PHE A 1 89 ? 10.450 8.484 -9.097 1.00 67.62 89 PHE A CA 1
ATOM 703 C C . PHE A 1 89 ? 10.410 7.323 -8.087 1.00 67.62 89 PHE A C 1
ATOM 705 O O . PHE A 1 89 ? 10.695 7.523 -6.912 1.00 67.62 89 PHE A O 1
ATOM 712 N N . VAL A 1 90 ? 10.078 6.109 -8.532 1.00 71.25 90 VAL A N 1
ATOM 713 C CA . VAL A 1 90 ? 10.064 4.916 -7.675 1.00 71.25 90 VAL A CA 1
ATOM 714 C C . VAL A 1 90 ? 11.486 4.446 -7.330 1.00 71.25 90 VAL A C 1
ATOM 716 O O . VAL A 1 90 ? 11.665 3.780 -6.318 1.00 71.25 90 VAL A O 1
ATOM 719 N N . ALA A 1 91 ? 12.502 4.841 -8.109 1.00 71.00 91 ALA A N 1
ATOM 720 C CA . ALA A 1 91 ? 13.912 4.511 -7.869 1.00 71.00 91 ALA A CA 1
ATOM 721 C C . ALA A 1 91 ? 14.528 5.221 -6.654 1.00 71.00 91 ALA A C 1
ATOM 723 O O . ALA A 1 91 ? 15.651 4.915 -6.268 1.00 71.00 91 ALA A O 1
ATOM 724 N N . ASP A 1 92 ? 13.846 6.220 -6.090 1.00 87.50 92 ASP A N 1
ATOM 725 C CA . ASP A 1 92 ? 14.357 6.963 -4.944 1.00 87.50 92 ASP A CA 1
ATOM 726 C C . ASP A 1 92 ? 14.319 6.089 -3.684 1.00 87.50 92 ASP A C 1
ATOM 728 O O . ASP A 1 92 ? 13.273 5.929 -3.046 1.00 87.50 92 ASP A O 1
ATOM 732 N N . ILE A 1 93 ? 15.487 5.568 -3.302 1.00 91.38 93 ILE A N 1
ATOM 733 C CA . ILE A 1 93 ? 15.664 4.717 -2.122 1.00 91.38 93 ILE A CA 1
ATOM 734 C C . ILE A 1 93 ? 15.185 5.386 -0.825 1.00 91.38 93 ILE A C 1
ATOM 736 O O . ILE A 1 93 ? 14.666 4.713 0.065 1.00 91.38 93 ILE A O 1
ATOM 740 N N . ARG A 1 94 ? 15.291 6.718 -0.693 1.00 92.69 94 ARG A N 1
ATOM 741 C CA . ARG A 1 94 ? 14.841 7.419 0.522 1.00 92.69 94 ARG A CA 1
ATOM 742 C C . ARG A 1 94 ? 13.327 7.345 0.628 1.00 92.69 94 ARG A C 1
ATOM 744 O O . ARG A 1 94 ? 12.799 7.020 1.688 1.00 92.69 94 ARG A O 1
ATOM 751 N N . ARG A 1 95 ? 12.629 7.590 -0.482 1.00 92.62 95 ARG A N 1
ATOM 752 C CA . ARG A 1 95 ? 11.167 7.477 -0.553 1.00 92.62 95 ARG A CA 1
ATOM 753 C C . ARG A 1 95 ? 10.693 6.037 -0.450 1.00 92.62 95 ARG A C 1
ATOM 755 O O . ARG A 1 95 ? 9.683 5.794 0.206 1.00 92.62 95 ARG A O 1
ATOM 762 N N . MET A 1 96 ? 11.433 5.091 -1.026 1.00 93.88 96 MET A N 1
ATOM 763 C CA . MET A 1 96 ? 11.194 3.666 -0.817 1.00 93.88 96 MET A CA 1
ATOM 764 C C . MET A 1 96 ? 11.227 3.350 0.682 1.00 93.88 96 MET A C 1
ATOM 766 O O . MET A 1 96 ? 10.218 2.925 1.234 1.00 93.88 96 MET A O 1
ATOM 770 N N . ASN A 1 97 ? 12.324 3.663 1.374 1.00 95.12 97 ASN A N 1
ATOM 771 C CA . ASN A 1 97 ? 12.471 3.396 2.805 1.00 95.12 97 ASN A CA 1
ATOM 772 C C . ASN A 1 97 ? 11.398 4.087 3.649 1.00 95.12 97 ASN A C 1
ATOM 774 O O . ASN A 1 97 ? 10.841 3.463 4.555 1.00 95.12 97 ASN A O 1
ATOM 778 N N . VAL A 1 98 ? 11.055 5.344 3.342 1.00 96.31 98 VAL A N 1
ATOM 779 C CA . VAL A 1 98 ? 9.936 6.028 4.002 1.00 96.31 98 VAL A CA 1
ATOM 780 C C . VAL A 1 98 ? 8.666 5.206 3.831 1.00 96.31 98 VAL A C 1
ATOM 782 O O . VAL A 1 98 ? 8.094 4.828 4.844 1.00 96.31 98 VAL A O 1
ATOM 785 N N . ALA A 1 99 ? 8.265 4.869 2.601 1.00 95.50 99 ALA A N 1
ATOM 786 C CA . ALA A 1 99 ? 7.033 4.129 2.331 1.00 95.50 99 ALA A CA 1
ATOM 787 C C . ALA A 1 99 ? 6.999 2.745 3.005 1.00 95.50 99 ALA A C 1
ATOM 789 O O . ALA A 1 99 ? 6.008 2.415 3.658 1.00 95.50 99 ALA A O 1
ATOM 790 N N . LEU A 1 100 ? 8.083 1.966 2.898 1.00 96.50 100 LEU A N 1
ATOM 791 C CA . LEU A 1 100 ? 8.177 0.620 3.475 1.00 96.50 100 LEU A CA 1
ATOM 792 C C . LEU A 1 100 ? 8.048 0.651 5.006 1.00 96.50 100 LEU A C 1
ATOM 794 O O . LEU A 1 100 ? 7.350 -0.173 5.592 1.00 96.50 100 LEU A O 1
ATOM 798 N N . THR A 1 101 ? 8.673 1.632 5.660 1.00 97.06 101 THR A N 1
ATOM 799 C CA . THR A 1 101 ? 8.702 1.734 7.129 1.00 97.06 101 THR A CA 1
ATOM 800 C C . THR A 1 101 ? 7.434 2.324 7.744 1.00 97.06 101 THR A C 1
ATOM 802 O O . THR A 1 101 ? 7.358 2.427 8.963 1.00 97.06 101 THR A O 1
ATOM 805 N N . ARG A 1 102 ? 6.423 2.727 6.957 1.00 97.62 102 ARG A N 1
ATOM 806 C CA . ARG A 1 102 ? 5.165 3.253 7.533 1.00 97.62 102 ARG A CA 1
ATOM 807 C C . ARG A 1 102 ? 4.237 2.150 8.059 1.00 97.62 102 ARG A C 1
ATOM 809 O O . ARG A 1 102 ? 3.217 2.462 8.678 1.00 97.62 102 ARG A O 1
ATOM 816 N N . ALA A 1 103 ? 4.545 0.884 7.771 1.00 98.12 103 ALA A N 1
ATOM 817 C CA . ALA A 1 103 ? 3.752 -0.275 8.161 1.00 98.12 103 ALA A CA 1
ATOM 818 C C . ALA A 1 103 ? 4.154 -0.795 9.543 1.00 98.12 103 ALA A C 1
ATOM 820 O O . ALA A 1 103 ? 5.291 -1.216 9.734 1.00 98.12 103 ALA A O 1
ATOM 821 N N . ARG A 1 104 ? 3.206 -0.848 10.489 1.00 97.62 104 ARG A N 1
ATOM 822 C CA . ARG A 1 104 ? 3.460 -1.416 11.828 1.00 97.62 104 ARG A CA 1
ATOM 823 C C . ARG A 1 104 ? 3.276 -2.929 11.896 1.00 97.62 104 ARG A C 1
ATOM 825 O O . ARG A 1 104 ? 3.936 -3.586 12.692 1.00 97.62 104 ARG A O 1
ATOM 832 N N . ARG A 1 105 ? 2.330 -3.480 11.126 1.00 95.94 105 ARG A N 1
ATOM 833 C CA . ARG A 1 105 ? 1.942 -4.902 11.210 1.00 95.94 105 ARG A CA 1
ATOM 834 C C . ARG A 1 105 ? 2.010 -5.618 9.871 1.00 95.94 105 ARG A C 1
ATOM 836 O O . ARG A 1 105 ? 2.464 -6.755 9.828 1.00 95.94 105 ARG A O 1
ATOM 843 N N . ALA A 1 106 ? 1.549 -4.984 8.795 1.00 96.56 106 ALA A N 1
ATOM 844 C CA . ALA A 1 106 ? 1.579 -5.581 7.464 1.00 96.56 106 ALA A CA 1
ATOM 845 C C . ALA A 1 106 ? 1.852 -4.537 6.379 1.00 96.56 106 ALA A C 1
ATOM 847 O O . ALA A 1 106 ? 1.291 -3.441 6.394 1.00 96.56 106 ALA A O 1
ATOM 848 N N . LEU A 1 107 ? 2.688 -4.917 5.417 1.00 98.00 107 LEU A N 1
ATOM 849 C CA . LEU A 1 107 ? 2.996 -4.135 4.229 1.00 98.00 107 LEU A CA 1
ATOM 850 C C . LEU A 1 107 ? 2.633 -4.951 2.990 1.00 98.00 107 LEU A C 1
ATOM 852 O O . LEU A 1 107 ? 3.145 -6.054 2.807 1.00 98.00 107 LEU A O 1
ATOM 856 N N . TRP A 1 108 ? 1.795 -4.385 2.127 1.00 97.88 108 TRP A N 1
ATOM 857 C CA . TRP A 1 108 ? 1.474 -4.932 0.814 1.00 97.88 108 TRP A CA 1
ATOM 858 C C . TRP A 1 108 ? 1.965 -3.980 -0.266 1.00 97.88 108 TRP A C 1
ATOM 860 O O . TRP A 1 108 ? 1.575 -2.817 -0.297 1.00 97.88 108 TRP A O 1
ATOM 870 N N . VAL A 1 109 ? 2.815 -4.473 -1.162 1.00 96.69 109 VAL A N 1
ATOM 871 C CA . VAL A 1 109 ? 3.305 -3.706 -2.309 1.00 96.69 109 VAL A CA 1
ATOM 872 C C . VAL A 1 109 ? 2.600 -4.209 -3.559 1.00 96.69 109 VAL A C 1
ATOM 874 O O . VAL A 1 109 ? 2.626 -5.400 -3.857 1.00 96.69 109 VAL A O 1
ATOM 877 N N . VAL A 1 110 ? 1.976 -3.293 -4.292 1.00 95.31 110 VAL A N 1
ATOM 878 C CA . VAL A 1 110 ? 1.283 -3.558 -5.549 1.00 95.31 110 VAL A CA 1
ATOM 879 C C . VAL A 1 110 ? 2.008 -2.815 -6.660 1.00 95.31 110 VAL A C 1
ATOM 881 O O . VAL A 1 110 ? 2.160 -1.594 -6.624 1.00 95.31 110 VAL A O 1
ATOM 884 N N . GLY A 1 111 ? 2.453 -3.552 -7.670 1.00 92.62 111 GLY A N 1
ATOM 885 C CA . GLY A 1 111 ? 3.135 -2.977 -8.817 1.00 92.62 111 GLY A CA 1
ATOM 886 C C . GLY A 1 111 ? 3.560 -4.039 -9.816 1.00 92.62 111 GLY A C 1
ATOM 887 O O . GLY A 1 111 ? 3.411 -5.237 -9.587 1.00 92.62 111 GLY A O 1
ATOM 888 N N . ASN A 1 112 ? 4.110 -3.592 -10.939 1.00 90.62 112 ASN A N 1
ATOM 889 C CA . ASN A 1 112 ? 4.678 -4.502 -11.920 1.00 90.62 112 ASN A CA 1
ATOM 890 C C . ASN A 1 112 ? 6.106 -4.884 -11.509 1.00 90.62 112 ASN A C 1
ATOM 892 O O . ASN A 1 112 ? 7.016 -4.056 -11.567 1.00 90.62 112 ASN A O 1
ATOM 896 N N . ALA A 1 113 ? 6.294 -6.147 -11.126 1.00 90.81 113 ALA A N 1
ATOM 897 C CA . ALA A 1 113 ? 7.582 -6.656 -10.667 1.00 90.81 113 ALA A CA 1
ATOM 898 C C . ALA A 1 113 ? 8.696 -6.485 -11.714 1.00 90.81 113 ALA A C 1
ATOM 900 O O . ALA A 1 113 ? 9.785 -6.043 -11.368 1.00 90.81 113 ALA A O 1
ATOM 901 N N . GLY A 1 114 ? 8.418 -6.762 -12.993 1.00 89.12 114 GLY A N 1
ATOM 902 C CA . GLY A 1 114 ? 9.410 -6.652 -14.068 1.00 89.12 114 GLY A CA 1
ATOM 903 C C . GLY A 1 114 ? 9.931 -5.228 -14.273 1.00 89.12 114 GLY A C 1
ATOM 904 O O . GLY A 1 114 ? 11.118 -5.035 -14.521 1.00 89.12 114 GLY A O 1
ATOM 905 N N . ALA A 1 115 ? 9.074 -4.216 -14.123 1.00 87.62 115 ALA A N 1
ATOM 906 C CA . ALA A 1 115 ? 9.520 -2.827 -14.156 1.00 87.62 115 ALA A CA 1
ATOM 907 C C . ALA A 1 115 ? 10.285 -2.434 -12.893 1.00 87.62 115 ALA A C 1
ATOM 909 O O . ALA A 1 115 ? 11.334 -1.811 -13.008 1.00 87.62 115 ALA A O 1
ATOM 910 N N . LEU A 1 116 ? 9.802 -2.817 -11.707 1.00 90.31 116 LEU A N 1
ATOM 911 C CA . LEU A 1 116 ? 10.468 -2.505 -10.438 1.00 90.31 116 LEU A CA 1
ATOM 912 C C . LEU A 1 116 ? 11.878 -3.105 -10.358 1.00 90.31 116 LEU A C 1
ATOM 914 O O . LEU A 1 116 ? 12.791 -2.435 -9.892 1.00 90.31 116 LEU A O 1
ATOM 918 N N . MET A 1 117 ? 12.084 -4.307 -10.901 1.00 90.44 117 MET A N 1
ATOM 919 C CA . MET A 1 117 ? 13.393 -4.972 -10.954 1.00 90.44 117 MET A CA 1
ATOM 920 C C . MET A 1 117 ? 14.453 -4.229 -11.789 1.00 90.44 117 MET A C 1
ATOM 922 O O . MET A 1 117 ? 15.614 -4.622 -11.762 1.00 90.44 117 MET A O 1
ATOM 926 N N . GLN A 1 118 ? 14.099 -3.157 -12.512 1.00 88.06 118 GLN A N 1
ATOM 927 C CA . GLN A 1 118 ? 15.088 -2.276 -13.152 1.00 88.06 118 GLN A CA 1
ATOM 928 C C . GLN A 1 118 ? 15.847 -1.400 -12.139 1.00 88.06 118 GLN A C 1
ATOM 930 O O . GLN A 1 118 ? 16.852 -0.792 -12.496 1.00 88.06 118 GLN A O 1
ATOM 935 N N . SER A 1 119 ? 15.371 -1.310 -10.893 1.00 88.56 119 SER A N 1
ATOM 936 C CA . SER A 1 119 ? 16.104 -0.731 -9.764 1.00 88.56 119 SER A CA 1
ATOM 937 C C . SER A 1 119 ? 16.690 -1.846 -8.904 1.00 88.56 119 SER A C 1
ATOM 939 O O . SER A 1 119 ? 15.991 -2.798 -8.563 1.00 88.56 119 SER A O 1
ATOM 941 N N . GLU A 1 120 ? 17.962 -1.701 -8.533 1.00 91.75 120 GLU A N 1
ATOM 942 C CA . GLU A 1 120 ? 18.684 -2.662 -7.693 1.00 91.75 120 GLU A CA 1
ATOM 943 C C . GLU A 1 120 ? 18.001 -2.863 -6.334 1.00 91.75 120 GLU A C 1
ATOM 945 O O . GLU A 1 120 ? 17.698 -3.995 -5.959 1.00 91.75 120 GLU A O 1
ATOM 950 N N . ASP A 1 121 ? 17.654 -1.774 -5.645 1.00 93.31 121 ASP A N 1
ATOM 951 C CA . ASP A 1 121 ? 16.988 -1.819 -4.338 1.00 93.31 121 ASP A CA 1
ATOM 952 C C . ASP A 1 121 ? 15.647 -2.569 -4.393 1.00 93.31 121 ASP A C 1
ATOM 954 O O . ASP A 1 121 ? 15.350 -3.432 -3.561 1.00 93.31 121 ASP A O 1
ATOM 958 N N . TRP A 1 122 ? 14.840 -2.287 -5.418 1.00 93.38 122 TRP A N 1
ATOM 959 C CA . TRP A 1 122 ? 13.578 -2.988 -5.635 1.00 93.38 122 TRP A CA 1
ATOM 960 C C . TRP A 1 122 ? 13.783 -4.448 -6.033 1.00 93.38 122 TRP A C 1
ATOM 962 O O . TRP A 1 122 ? 13.012 -5.306 -5.601 1.00 93.38 122 TRP A O 1
ATOM 972 N N . ALA A 1 123 ? 14.808 -4.755 -6.831 1.00 93.94 123 ALA A N 1
ATOM 973 C CA . ALA A 1 123 ? 15.144 -6.126 -7.193 1.00 93.94 123 ALA A CA 1
ATOM 974 C C . ALA A 1 123 ? 15.526 -6.951 -5.955 1.00 93.94 123 ALA A C 1
ATOM 976 O O . ALA A 1 123 ? 15.048 -8.079 -5.817 1.00 93.94 123 ALA A O 1
ATOM 977 N N . LEU A 1 124 ? 16.303 -6.378 -5.030 1.00 96.44 124 LEU A N 1
ATOM 978 C CA . LEU A 1 124 ? 16.648 -7.006 -3.752 1.00 96.44 124 LEU A CA 1
ATOM 979 C C . LEU A 1 124 ? 15.407 -7.248 -2.887 1.00 96.44 124 LEU A C 1
ATOM 981 O O . LEU A 1 124 ? 15.220 -8.358 -2.386 1.00 96.44 124 LEU A O 1
ATOM 985 N N . LEU A 1 125 ? 14.516 -6.257 -2.771 1.00 95.81 125 LEU A N 1
ATOM 986 C CA . LEU A 1 125 ? 13.263 -6.414 -2.027 1.00 95.81 125 LEU A CA 1
ATOM 987 C C . LEU A 1 125 ? 12.365 -7.507 -2.630 1.00 95.81 125 LEU A C 1
ATOM 989 O O . LEU A 1 125 ? 11.779 -8.309 -1.902 1.00 95.81 125 LEU A O 1
ATOM 993 N N . ILE A 1 126 ? 12.257 -7.568 -3.960 1.00 95.75 126 ILE A N 1
ATOM 994 C CA . ILE A 1 126 ? 11.470 -8.593 -4.658 1.00 95.75 126 ILE A CA 1
ATOM 995 C C . ILE A 1 126 ? 12.104 -9.980 -4.485 1.00 95.75 126 ILE A C 1
ATOM 997 O O . ILE A 1 126 ? 11.379 -10.960 -4.302 1.00 95.75 126 ILE A O 1
ATOM 1001 N N . ALA A 1 127 ? 13.434 -10.083 -4.530 1.00 97.50 127 ALA A N 1
ATOM 1002 C CA . ALA A 1 127 ? 14.147 -11.337 -4.303 1.00 97.50 127 ALA A CA 1
ATOM 1003 C C . ALA A 1 127 ? 13.919 -11.867 -2.878 1.00 97.50 127 ALA A C 1
ATOM 1005 O O . ALA A 1 127 ? 13.564 -13.036 -2.717 1.00 97.50 127 ALA A O 1
ATOM 1006 N N . ASP A 1 128 ? 14.026 -11.002 -1.865 1.00 97.94 128 ASP A N 1
ATOM 1007 C CA . ASP A 1 128 ? 13.696 -11.336 -0.475 1.00 97.94 128 ASP A CA 1
ATOM 1008 C C . ASP A 1 128 ? 12.230 -11.782 -0.332 1.00 97.94 128 ASP A C 1
ATOM 1010 O O . ASP A 1 128 ? 11.941 -12.828 0.257 1.00 97.94 128 ASP A O 1
ATOM 1014 N N . ALA A 1 129 ? 11.295 -11.052 -0.948 1.00 97.69 129 ALA A N 1
ATOM 1015 C CA . ALA A 1 129 ? 9.880 -11.404 -0.901 1.00 97.69 129 ALA A CA 1
ATOM 1016 C C . ALA A 1 129 ? 9.593 -12.780 -1.529 1.00 97.69 129 ALA A C 1
ATOM 1018 O O . ALA A 1 129 ? 8.811 -13.566 -0.988 1.00 97.69 129 ALA A O 1
ATOM 1019 N N . LYS A 1 130 ? 10.253 -13.110 -2.647 1.00 97.44 130 LYS A N 1
ATOM 1020 C CA . LYS A 1 130 ? 10.171 -14.440 -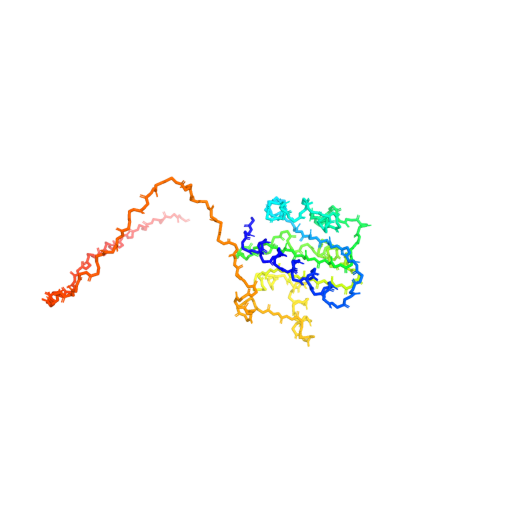3.271 1.00 97.44 130 LYS A CA 1
ATOM 1021 C C . LYS A 1 130 ? 10.749 -15.524 -2.362 1.00 97.44 130 LYS A C 1
ATOM 1023 O O . LYS A 1 130 ? 10.101 -16.552 -2.173 1.00 97.44 130 LYS A O 1
ATOM 1028 N N . ALA A 1 131 ? 11.912 -15.285 -1.753 1.00 98.12 131 ALA A N 1
ATOM 1029 C CA . ALA A 1 131 ? 12.546 -16.230 -0.833 1.00 98.12 131 ALA A CA 1
ATOM 1030 C C . ALA A 1 131 ? 11.658 -16.537 0.388 1.00 98.12 131 ALA A C 1
ATOM 1032 O O . ALA A 1 131 ? 11.534 -17.692 0.796 1.00 98.12 131 ALA A O 1
ATOM 1033 N N . ARG A 1 132 ? 10.962 -15.524 0.919 1.00 97.75 132 ARG A N 1
ATOM 1034 C CA . ARG A 1 132 ? 10.012 -15.661 2.037 1.00 97.75 132 ARG A CA 1
ATOM 1035 C C . ARG A 1 132 ? 8.610 -16.119 1.624 1.00 97.75 132 ARG A C 1
ATOM 1037 O O . ARG A 1 132 ? 7.719 -16.159 2.470 1.00 97.75 132 ARG A O 1
ATOM 1044 N N . LYS A 1 133 ? 8.397 -16.479 0.352 1.00 96.06 133 LYS A N 1
ATOM 1045 C CA . LYS A 1 133 ? 7.095 -16.897 -0.202 1.00 96.06 133 LYS A CA 1
ATOM 1046 C C . LYS A 1 133 ? 5.982 -15.854 0.002 1.00 96.06 133 LYS A C 1
ATOM 1048 O O . LYS A 1 133 ? 4.816 -16.208 0.143 1.00 96.06 133 LYS A O 1
ATOM 1053 N N . CYS A 1 134 ? 6.333 -14.569 0.004 1.00 95.94 134 CYS A N 1
ATOM 1054 C CA . CYS A 1 134 ? 5.399 -13.444 0.097 1.00 95.94 134 CYS A CA 1
ATOM 1055 C C . CYS A 1 134 ? 5.357 -12.612 -1.198 1.00 95.94 134 CYS A C 1
ATOM 1057 O O . CYS A 1 134 ? 5.141 -11.402 -1.166 1.00 95.94 134 CYS A O 1
ATOM 1059 N N . PHE A 1 135 ? 5.572 -13.270 -2.338 1.00 96.25 135 PHE A N 1
ATOM 1060 C CA . PHE A 1 135 ? 5.404 -12.722 -3.681 1.00 96.25 135 PHE A CA 1
ATOM 1061 C C . PHE A 1 135 ? 4.281 -13.485 -4.391 1.00 96.25 135 PHE A C 1
ATOM 1063 O O . PHE A 1 135 ? 4.257 -14.715 -4.343 1.00 96.25 135 PHE A O 1
ATOM 1070 N N . MET A 1 136 ? 3.366 -12.771 -5.047 1.00 94.19 136 MET A N 1
ATOM 1071 C CA . MET A 1 136 ? 2.224 -13.357 -5.751 1.00 94.19 136 MET A CA 1
ATOM 1072 C C . MET A 1 136 ? 1.971 -12.605 -7.055 1.00 94.19 136 MET A C 1
ATOM 1074 O O . MET A 1 136 ? 1.825 -11.382 -7.046 1.00 94.19 136 MET A O 1
ATOM 1078 N N . ASP A 1 137 ? 1.893 -13.339 -8.164 1.00 92.88 137 ASP A N 1
ATOM 1079 C CA . ASP A 1 137 ? 1.485 -12.785 -9.452 1.00 92.88 137 ASP A CA 1
ATOM 1080 C C . ASP A 1 137 ? -0.034 -12.611 -9.502 1.00 92.88 137 ASP A C 1
ATOM 1082 O O . ASP A 1 137 ? -0.790 -13.497 -9.096 1.00 92.88 137 ASP A O 1
ATOM 1086 N N . LEU A 1 138 ? -0.490 -11.481 -10.045 1.00 87.38 138 LEU A N 1
ATOM 1087 C CA . LEU A 1 138 ? -1.915 -11.145 -10.134 1.00 87.38 138 LEU A CA 1
ATOM 1088 C C . LEU A 1 138 ? -2.726 -12.223 -10.875 1.00 87.38 138 LEU A C 1
ATOM 1090 O O . LEU A 1 138 ? -3.861 -12.497 -10.498 1.00 87.38 138 LEU A O 1
ATOM 1094 N N . ASP A 1 139 ? -2.122 -12.879 -11.868 1.00 86.12 139 ASP A N 1
ATOM 1095 C CA . ASP A 1 139 ? -2.756 -13.937 -12.667 1.00 86.12 139 ASP A CA 1
ATOM 1096 C C . ASP A 1 139 ? -3.013 -15.231 -11.877 1.00 86.12 139 ASP A C 1
ATOM 1098 O O . ASP A 1 139 ? -3.800 -16.076 -12.304 1.00 86.12 139 ASP A O 1
ATOM 1102 N N . THR A 1 140 ? -2.370 -15.391 -10.716 1.00 88.00 140 THR A N 1
ATOM 1103 C CA . THR A 1 140 ? -2.581 -16.538 -9.818 1.00 88.00 140 THR A CA 1
ATOM 1104 C C . THR A 1 140 ? -3.695 -16.298 -8.800 1.00 88.00 140 THR A C 1
ATOM 1106 O O . THR A 1 140 ? -4.109 -17.227 -8.106 1.00 88.00 140 THR A O 1
ATOM 1109 N N . ILE A 1 141 ? -4.205 -15.066 -8.711 1.00 85.75 141 ILE A N 1
ATOM 1110 C CA . ILE A 1 141 ? -5.270 -14.703 -7.778 1.00 85.75 141 ILE A CA 1
ATOM 1111 C C . ILE A 1 141 ? -6.621 -15.214 -8.311 1.00 85.75 141 ILE A C 1
ATOM 1113 O O . ILE A 1 141 ? -6.935 -14.997 -9.487 1.00 85.75 141 ILE A O 1
ATOM 1117 N N . PRO A 1 142 ? -7.452 -15.864 -7.468 1.00 83.19 142 PRO A N 1
ATOM 1118 C CA . PRO A 1 142 ? -8.781 -16.324 -7.860 1.00 83.19 142 PRO A CA 1
ATOM 1119 C C . PRO A 1 142 ? -9.620 -15.212 -8.510 1.00 83.19 142 PRO A C 1
ATOM 1121 O O . PRO A 1 142 ? -9.676 -14.083 -8.027 1.00 83.19 142 PRO A O 1
ATOM 1124 N N . LYS A 1 143 ? -10.277 -15.503 -9.637 1.00 78.62 143 LYS A N 1
ATOM 1125 C CA . LYS A 1 143 ? -10.979 -14.474 -10.432 1.00 78.62 143 LYS A CA 1
ATOM 1126 C C . LYS A 1 143 ? -12.172 -13.848 -9.708 1.00 78.62 143 LYS A C 1
ATOM 1128 O O . LYS A 1 143 ? -12.533 -12.714 -10.004 1.00 78.62 143 LYS A O 1
ATOM 1133 N N . ASP A 1 144 ? -12.771 -14.563 -8.768 1.00 78.31 144 ASP A N 1
ATOM 1134 C CA . ASP A 1 144 ? -13.810 -14.070 -7.863 1.00 78.31 144 ASP A CA 1
ATOM 1135 C C . ASP A 1 144 ? -13.287 -12.968 -6.931 1.00 78.31 144 ASP A C 1
ATOM 1137 O O . ASP A 1 144 ? -14.011 -12.010 -6.658 1.00 78.31 144 ASP A O 1
ATOM 1141 N N . PHE A 1 145 ? -12.006 -13.018 -6.545 1.00 76.25 145 PHE A N 1
ATOM 1142 C CA . PHE A 1 145 ? -11.333 -11.897 -5.882 1.00 76.25 145 PHE A CA 1
ATOM 1143 C C . PHE A 1 145 ? -11.284 -10.655 -6.786 1.00 76.25 145 PHE A C 1
ATOM 1145 O O . PHE A 1 145 ? -11.433 -9.522 -6.321 1.00 76.25 145 PHE A O 1
ATOM 1152 N N . LEU A 1 146 ? -11.084 -10.875 -8.089 1.00 68.19 146 LEU A N 1
ATOM 1153 C CA . LEU A 1 146 ? -10.942 -9.837 -9.108 1.00 68.19 146 LEU A CA 1
ATOM 1154 C C . LEU A 1 146 ? -12.262 -9.367 -9.717 1.00 68.19 146 LEU A C 1
ATOM 1156 O O . LEU A 1 146 ? -12.198 -8.512 -10.595 1.00 68.19 146 LEU A O 1
ATOM 1160 N N . ALA A 1 147 ? -13.429 -9.881 -9.308 1.00 65.00 147 ALA A N 1
ATOM 1161 C CA . ALA A 1 147 ? -14.718 -9.496 -9.883 1.00 65.00 147 ALA A CA 1
ATOM 1162 C C . ALA A 1 147 ? -14.899 -7.965 -9.806 1.00 65.00 147 ALA A C 1
ATOM 1164 O O . ALA A 1 147 ? -15.285 -7.410 -8.776 1.00 65.00 147 ALA A O 1
ATOM 1165 N N . MET A 1 148 ? -14.534 -7.249 -10.873 1.00 53.09 148 MET A N 1
ATOM 1166 C CA . MET A 1 148 ? -14.552 -5.789 -10.927 1.00 53.09 148 MET A CA 1
ATOM 1167 C C . MET A 1 148 ? -16.010 -5.337 -10.938 1.00 53.09 148 MET A C 1
ATOM 1169 O O . MET A 1 148 ? -16.849 -5.975 -11.575 1.00 53.09 148 MET A O 1
ATOM 1173 N N . LYS A 1 149 ? -16.336 -4.242 -10.235 1.00 51.62 149 LYS A N 1
ATOM 1174 C CA . LYS A 1 149 ? -17.640 -3.598 -10.426 1.00 51.62 149 LYS A CA 1
ATOM 1175 C C . LYS A 1 149 ? -17.728 -3.225 -11.909 1.00 51.62 149 LYS A C 1
ATOM 1177 O O . LYS A 1 149 ? -17.009 -2.340 -12.361 1.00 51.62 149 LYS A O 1
ATOM 1182 N N . ILE A 1 150 ? -18.592 -3.901 -12.665 1.00 43.09 150 ILE A N 1
ATOM 1183 C CA . ILE A 1 150 ? -19.041 -3.389 -13.957 1.00 43.09 150 ILE A CA 1
ATOM 1184 C C . ILE A 1 150 ? -19.813 -2.119 -13.604 1.00 43.09 150 ILE A C 1
ATOM 1186 O O . ILE A 1 150 ? -20.874 -2.187 -12.983 1.00 43.09 150 ILE A O 1
ATOM 1190 N N . SER A 1 151 ? -19.235 -0.953 -13.888 1.00 39.81 151 SER A N 1
ATOM 1191 C CA . SER A 1 151 ? -19.923 0.317 -13.703 1.00 39.81 151 SER A CA 1
ATOM 1192 C C . SER A 1 151 ? -21.157 0.310 -14.603 1.00 39.81 151 SER A C 1
ATOM 1194 O O . SER A 1 151 ? -21.041 0.430 -15.822 1.00 39.81 151 SER A O 1
ATOM 1196 N N . ASN A 1 152 ? -22.339 0.146 -14.012 1.00 34.50 152 ASN A N 1
ATOM 1197 C CA . ASN A 1 152 ? -23.611 0.323 -14.701 1.00 34.50 152 ASN A CA 1
ATOM 1198 C C . ASN A 1 152 ? -23.812 1.816 -14.996 1.00 34.50 152 ASN A C 1
ATOM 1200 O O . ASN A 1 152 ? -24.607 2.488 -14.349 1.00 34.50 152 ASN A O 1
ATOM 1204 N N . SER A 1 153 ? -23.083 2.352 -15.971 1.00 33.38 153 SER A N 1
ATOM 1205 C CA . SER A 1 153 ? -23.411 3.620 -16.614 1.00 33.38 153 SER A CA 1
ATOM 1206 C C . SER A 1 153 ? -24.132 3.319 -17.926 1.00 33.38 153 SER A C 1
ATOM 1208 O O . SER A 1 153 ? -23.583 3.505 -19.007 1.00 33.38 153 SER A O 1
ATOM 1210 N N . VAL A 1 154 ? -25.361 2.809 -17.841 1.00 35.69 154 VAL A N 1
ATOM 1211 C CA . VAL A 1 154 ? -26.301 2.869 -18.965 1.00 35.69 154 VAL A CA 1
ATOM 1212 C C . VAL A 1 154 ? -27.630 3.389 -18.417 1.00 35.69 154 VAL A C 1
ATOM 1214 O O . VAL A 1 154 ? -28.218 2.740 -17.547 1.00 35.69 154 VAL A O 1
ATOM 1217 N N . PRO A 1 155 ? -28.092 4.574 -18.856 1.00 36.09 155 PRO A N 1
ATOM 1218 C CA . PRO A 1 155 ? -29.321 5.168 -18.356 1.00 36.09 155 PRO A CA 1
ATOM 1219 C C . PRO A 1 155 ? -30.505 4.310 -18.796 1.00 36.09 155 PRO A C 1
ATOM 1221 O O . PRO A 1 155 ? -30.714 4.046 -19.979 1.00 36.09 155 PRO A O 1
ATOM 1224 N N . ARG A 1 156 ? -31.273 3.851 -17.810 1.00 31.77 156 ARG A N 1
ATOM 1225 C CA . ARG A 1 156 ? -32.437 2.984 -17.981 1.00 31.77 156 ARG A CA 1
ATOM 1226 C C . ARG A 1 156 ? -33.599 3.812 -18.543 1.00 31.77 156 ARG A C 1
ATOM 1228 O O . ARG A 1 156 ? -34.473 4.236 -17.802 1.00 31.77 156 ARG A O 1
ATOM 1235 N N . ASN A 1 157 ? -33.584 4.070 -19.847 1.00 29.97 157 ASN A N 1
ATOM 1236 C CA . ASN A 1 157 ? -34.736 4.581 -20.581 1.00 29.97 157 ASN A CA 1
ATOM 1237 C C . ASN A 1 157 ? -34.970 3.666 -21.783 1.00 29.97 157 ASN A C 1
ATOM 1239 O O . ASN A 1 157 ? -34.101 3.531 -22.640 1.00 29.97 157 ASN A O 1
ATOM 1243 N N . GLY A 1 158 ? -36.129 3.012 -21.823 1.00 30.45 158 GLY A N 1
ATOM 1244 C CA . GLY A 1 158 ? -36.515 2.139 -22.928 1.00 30.45 158 GLY A CA 1
ATOM 1245 C C . GLY A 1 158 ? -37.107 0.825 -22.447 1.00 30.45 158 GLY A C 1
ATOM 1246 O O . GLY A 1 158 ? -36.397 -0.130 -22.149 1.00 30.45 158 GLY A O 1
ATOM 1247 N N . SER A 1 159 ? -38.430 0.807 -22.375 1.00 29.59 159 SER A N 1
ATOM 1248 C CA . SER A 1 159 ? -39.286 -0.366 -22.259 1.00 29.59 159 SER A CA 1
ATOM 1249 C C . SER A 1 159 ? -38.960 -1.394 -23.349 1.00 29.59 159 SER A C 1
ATOM 1251 O O . SER A 1 159 ? -39.341 -1.235 -24.508 1.00 29.59 159 SER A O 1
ATOM 1253 N N . TYR A 1 160 ? -38.270 -2.474 -22.985 1.00 29.28 160 TYR A N 1
ATOM 1254 C CA . TYR A 1 160 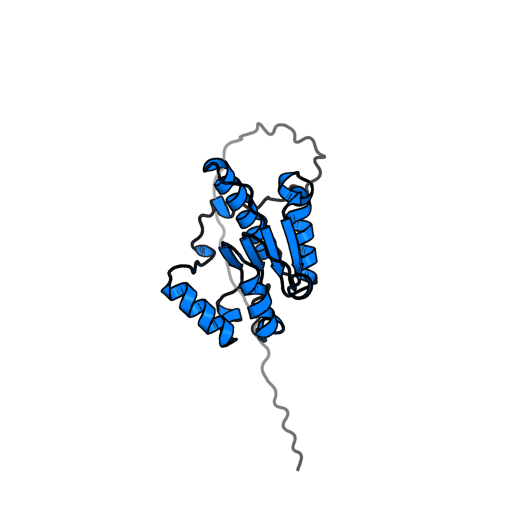? -38.122 -3.622 -23.875 1.00 29.28 160 TYR A CA 1
ATOM 1255 C C . TYR A 1 160 ? -39.398 -4.460 -23.823 1.00 29.28 160 TYR A C 1
ATOM 1257 O O . TYR A 1 160 ? -39.775 -5.001 -22.785 1.00 29.28 160 TYR A O 1
ATOM 1265 N N . ARG A 1 161 ? -40.090 -4.487 -24.964 1.00 30.19 161 ARG A N 1
ATOM 1266 C CA . ARG A 1 161 ? -41.252 -5.331 -25.242 1.00 30.19 161 ARG A CA 1
ATOM 1267 C C . ARG A 1 161 ? -40.854 -6.803 -25.107 1.00 30.19 161 ARG A C 1
ATOM 1269 O O . ARG A 1 161 ? -39.789 -7.184 -25.590 1.00 30.19 161 ARG A O 1
ATOM 1276 N N . ASN A 1 162 ? -41.725 -7.593 -24.475 1.00 29.12 162 ASN A N 1
ATOM 1277 C CA . ASN A 1 162 ? -41.640 -9.052 -24.416 1.00 29.12 162 ASN A CA 1
ATOM 1278 C C . ASN A 1 162 ? -41.405 -9.609 -25.820 1.00 29.12 162 ASN A C 1
ATOM 1280 O O . ASN A 1 162 ? -42.254 -9.457 -26.698 1.00 29.12 162 ASN A O 1
ATOM 1284 N N . LEU A 1 163 ? -40.244 -10.227 -26.015 1.00 29.89 163 LEU A N 1
ATOM 1285 C CA . LEU A 1 163 ? -39.899 -10.956 -27.225 1.00 29.89 163 LEU A CA 1
ATOM 1286 C C . LEU A 1 163 ? -40.048 -12.455 -26.937 1.00 29.89 163 LEU A C 1
ATOM 1288 O O . LEU A 1 163 ? -39.087 -13.215 -26.997 1.00 29.89 163 LEU A O 1
ATOM 1292 N N . ASP A 1 164 ? -41.269 -12.855 -26.578 1.00 33.22 164 ASP A N 1
ATOM 1293 C CA . ASP A 1 164 ? -41.710 -14.244 -26.679 1.00 33.22 164 ASP A CA 1
ATOM 1294 C C . ASP A 1 164 ? -42.038 -14.515 -28.152 1.00 33.22 164 ASP A C 1
ATOM 1296 O O . ASP A 1 164 ? -43.194 -14.498 -28.563 1.00 33.22 164 ASP A O 1
ATOM 1300 N N . ASP A 1 165 ? -41.007 -14.702 -28.973 1.00 36.28 165 ASP A N 1
ATOM 1301 C CA . ASP A 1 165 ? -41.161 -15.329 -30.287 1.00 36.28 165 ASP A CA 1
ATOM 1302 C C . ASP A 1 165 ? -39.917 -16.166 -30.596 1.00 36.28 165 ASP A C 1
ATOM 1304 O O . ASP A 1 165 ? -39.019 -15.797 -31.354 1.00 36.28 165 ASP A O 1
ATOM 1308 N N . LEU A 1 166 ? -39.830 -17.308 -29.912 1.00 29.50 166 LEU A N 1
ATOM 1309 C CA . LEU A 1 166 ? -38.897 -18.384 -30.232 1.00 29.50 166 LEU A CA 1
ATOM 1310 C C . LEU A 1 166 ? -39.424 -19.151 -31.456 1.00 29.50 166 LEU A C 1
ATOM 1312 O O . LEU A 1 166 ? -39.876 -20.294 -31.362 1.00 29.50 166 LEU A O 1
ATOM 1316 N N . GLY A 1 167 ? -39.353 -18.501 -32.617 1.00 32.50 167 GLY A N 1
ATOM 1317 C CA . GLY A 1 167 ? -39.537 -19.108 -33.930 1.00 32.50 167 GLY A CA 1
ATOM 1318 C C . GLY A 1 167 ? -38.304 -19.919 -34.341 1.00 32.5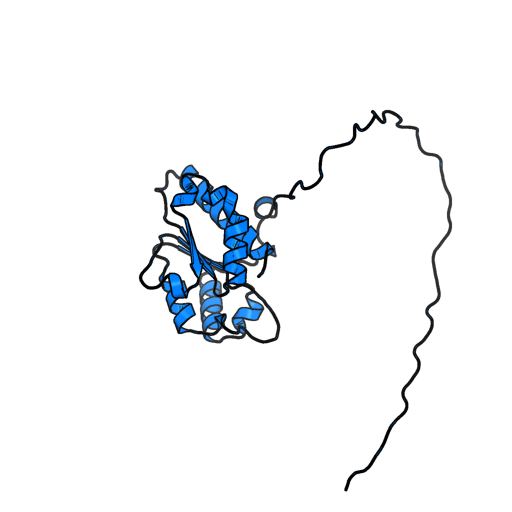0 167 GLY A C 1
ATOM 1319 O O . GLY A 1 167 ? -37.195 -19.403 -34.446 1.00 32.50 167 GLY A O 1
ATOM 1320 N N . ARG A 1 168 ? -38.516 -21.221 -34.534 1.00 31.77 168 ARG A N 1
ATOM 1321 C CA . ARG A 1 168 ? -37.547 -22.276 -34.878 1.00 31.77 168 ARG A CA 1
ATOM 1322 C C . ARG A 1 168 ? -36.700 -22.028 -36.149 1.00 31.77 168 ARG A C 1
ATOM 1324 O O . ARG A 1 168 ? -37.114 -21.282 -37.030 1.00 31.77 168 ARG A O 1
ATOM 1331 N N . PRO A 1 169 ? -35.547 -22.723 -36.279 1.00 38.94 169 PRO A N 1
ATOM 1332 C CA . PRO A 1 169 ? -34.500 -22.422 -37.256 1.00 38.94 169 PRO A CA 1
ATOM 1333 C C . PRO A 1 169 ? -34.726 -23.087 -38.628 1.00 38.94 169 PRO A C 1
ATOM 1335 O O . PRO A 1 169 ? -34.901 -24.302 -38.705 1.00 38.94 169 PRO A O 1
ATOM 1338 N N . GLY A 1 170 ? -34.637 -22.300 -39.706 1.00 32.91 170 GLY A N 1
ATOM 1339 C CA . GLY A 1 170 ? -34.329 -22.766 -41.070 1.00 32.91 170 GLY A CA 1
ATOM 1340 C C . GLY A 1 170 ? -32.868 -22.417 -41.370 1.00 32.91 170 GLY A C 1
ATOM 1341 O O . GLY A 1 170 ? -32.467 -21.269 -41.232 1.00 32.91 170 GLY A O 1
ATOM 1342 N N . ASP A 1 171 ? -31.964 -23.387 -41.395 1.00 31.69 171 ASP A N 1
ATOM 1343 C CA . ASP A 1 171 ? -31.580 -24.247 -42.523 1.00 31.69 171 ASP A CA 1
ATOM 1344 C C . ASP A 1 171 ? -30.709 -23.548 -43.590 1.00 31.69 171 ASP A C 1
ATOM 1346 O O . ASP A 1 171 ? -31.187 -22.838 -44.463 1.00 31.69 171 ASP A O 1
ATOM 1350 N N . ARG A 1 172 ? -29.401 -23.828 -43.461 1.00 26.03 172 ARG A N 1
ATOM 1351 C CA . ARG A 1 172 ? -28.393 -24.107 -44.503 1.00 26.03 172 ARG A CA 1
ATOM 1352 C C . ARG A 1 172 ? -28.159 -23.119 -45.655 1.00 26.03 172 ARG A C 1
ATOM 1354 O O . ARG A 1 172 ? -28.954 -23.013 -46.578 1.00 26.03 172 ARG A O 1
ATOM 1361 N N . SER A 1 173 ? -26.896 -22.682 -45.732 1.00 31.48 173 SER A N 1
ATOM 1362 C CA . SER A 1 173 ? -25.923 -22.945 -46.828 1.00 31.48 173 SER A CA 1
ATOM 1363 C C . SER A 1 173 ? -25.003 -21.732 -47.000 1.00 31.48 173 SER A C 1
ATOM 1365 O O . SER A 1 173 ? -25.471 -20.633 -47.251 1.00 31.48 173 SER A O 1
ATOM 1367 N N . ARG A 1 174 ? -23.722 -21.878 -46.629 1.00 28.12 174 ARG A N 1
ATOM 1368 C CA . ARG A 1 174 ? -22.563 -21.876 -47.551 1.00 28.12 174 ARG A CA 1
ATOM 1369 C C . ARG A 1 174 ? -22.414 -20.568 -48.338 1.00 28.12 174 ARG A C 1
ATOM 1371 O O . ARG A 1 174 ? -23.170 -20.344 -49.263 1.00 28.12 174 ARG A O 1
ATOM 1378 N N . ASP A 1 175 ? -21.382 -19.790 -48.006 1.00 34.34 175 ASP A N 1
ATOM 1379 C CA . ASP A 1 175 ? -20.291 -19.520 -48.949 1.00 34.34 175 ASP A CA 1
ATOM 1380 C C . ASP A 1 175 ? -19.045 -18.964 -48.239 1.00 34.34 175 ASP A C 1
ATOM 1382 O O . ASP A 1 175 ? -19.103 -18.317 -47.195 1.00 34.34 175 ASP A O 1
ATOM 1386 N N . ASN A 1 176 ? -17.901 -19.371 -48.780 1.00 31.14 176 ASN A N 1
ATOM 1387 C CA . ASN A 1 176 ? -16.565 -19.350 -48.202 1.00 31.14 176 ASN A CA 1
ATOM 1388 C C . ASN A 1 176 ? -15.857 -17.976 -48.279 1.00 31.14 176 ASN A C 1
ATOM 1390 O O . ASN A 1 176 ? -16.060 -17.191 -49.199 1.00 31.14 176 ASN A O 1
ATOM 1394 N N . LEU A 1 177 ? -14.918 -17.784 -47.343 1.00 32.00 177 LEU A N 1
ATOM 1395 C CA . LEU A 1 177 ? -13.647 -17.028 -47.439 1.00 32.00 177 LEU A CA 1
ATOM 1396 C C . LEU A 1 177 ? -12.819 -17.392 -48.708 1.00 32.00 177 LEU A C 1
ATOM 1398 O O . LEU A 1 177 ? -13.153 -18.376 -49.366 1.00 32.00 177 LEU A O 1
ATOM 1402 N N . PRO A 1 178 ? -11.587 -16.873 -48.928 1.00 44.88 178 PRO A N 1
ATOM 1403 C CA . PRO A 1 178 ? -10.960 -15.550 -48.721 1.00 44.88 178 PRO A CA 1
ATOM 1404 C C . PRO A 1 178 ? -10.219 -15.071 -50.011 1.00 44.88 178 PRO A C 1
ATOM 1406 O O . PRO A 1 178 ? -10.309 -15.733 -51.034 1.00 44.88 178 PRO A O 1
ATOM 1409 N N . PHE A 1 179 ? -9.449 -13.966 -49.953 1.00 28.52 179 PHE A N 1
ATOM 1410 C CA . PHE A 1 179 ? -8.109 -13.730 -50.573 1.00 28.52 179 PHE A CA 1
ATOM 1411 C C . PHE A 1 179 ? -7.899 -12.291 -51.091 1.00 28.52 179 PHE A C 1
ATOM 1413 O O . PHE A 1 179 ? -8.686 -11.789 -51.884 1.00 28.52 179 PHE A O 1
ATOM 1420 N N . GLY A 1 180 ? -6.747 -11.689 -50.742 1.00 31.98 180 GLY A N 1
ATOM 1421 C CA . GLY A 1 180 ? -6.081 -10.694 -51.602 1.00 31.98 180 GLY A CA 1
ATOM 1422 C C . GLY A 1 180 ? -5.484 -9.458 -50.915 1.00 31.98 180 GLY A C 1
ATOM 1423 O O . GLY A 1 180 ? -6.121 -8.415 -50.858 1.00 31.98 180 GLY A O 1
ATOM 1424 N N . MET A 1 181 ? -4.226 -9.545 -50.462 1.00 27.92 181 MET A N 1
ATOM 1425 C CA . MET A 1 181 ? -3.386 -8.390 -50.092 1.00 27.92 181 MET A CA 1
ATOM 1426 C C . MET A 1 181 ? -2.899 -7.600 -51.327 1.00 27.92 181 MET A C 1
ATOM 1428 O O . MET A 1 181 ? -2.463 -8.228 -52.295 1.00 27.92 181 MET A O 1
ATOM 1432 N N . PRO A 1 182 ? -2.771 -6.261 -51.245 1.00 38.97 182 PRO A N 1
ATOM 1433 C CA . PRO A 1 182 ? -1.850 -5.479 -52.074 1.00 38.97 182 PRO A CA 1
ATOM 1434 C C . PRO A 1 182 ? -0.514 -5.200 -51.355 1.00 38.97 182 PRO A C 1
ATOM 1436 O O . PRO A 1 182 ? -0.438 -5.076 -50.135 1.00 38.97 182 PRO A O 1
ATOM 1439 N N . ARG A 1 183 ? 0.557 -5.137 -52.151 1.00 34.47 183 ARG A N 1
ATOM 1440 C CA . ARG A 1 183 ? 1.979 -5.182 -51.771 1.00 34.47 183 ARG A CA 1
ATOM 1441 C C . ARG A 1 183 ? 2.592 -3.806 -51.449 1.00 34.47 183 ARG A C 1
ATOM 1443 O O . ARG A 1 183 ? 2.091 -2.769 -51.864 1.00 34.47 183 ARG A O 1
ATOM 1450 N N . ARG A 1 184 ? 3.740 -3.849 -50.758 1.00 31.02 184 ARG A N 1
ATOM 1451 C CA . ARG A 1 184 ? 4.642 -2.733 -50.402 1.00 31.02 184 ARG A CA 1
ATOM 1452 C C . ARG A 1 184 ? 5.285 -2.047 -51.624 1.00 31.02 184 ARG A C 1
ATOM 1454 O O . ARG A 1 184 ? 5.692 -2.761 -52.541 1.00 31.02 184 ARG A O 1
ATOM 1461 N N . PRO A 1 185 ? 5.553 -0.730 -51.569 1.00 42.12 185 PRO A N 1
ATOM 1462 C CA . PRO A 1 185 ? 6.610 -0.086 -52.344 1.00 42.12 185 PRO A CA 1
ATOM 1463 C C . PRO A 1 185 ? 7.964 -0.167 -51.622 1.00 42.12 185 PRO A C 1
ATOM 1465 O O . PRO A 1 185 ? 8.050 -0.073 -50.397 1.00 42.12 185 PRO A O 1
ATOM 1468 N N . ASN A 1 186 ? 9.008 -0.366 -52.423 1.00 34.00 186 ASN A N 1
ATOM 1469 C CA . ASN A 1 186 ? 10.393 -0.605 -52.041 1.00 34.00 186 ASN A CA 1
ATOM 1470 C C . ASN A 1 186 ? 11.210 0.702 -51.975 1.00 34.00 186 ASN A C 1
ATOM 1472 O O . ASN A 1 186 ? 10.859 1.709 -52.581 1.00 34.00 186 ASN A O 1
ATOM 1476 N N . SER A 1 187 ? 12.329 0.609 -51.264 1.00 34.53 187 SER A N 1
ATOM 1477 C CA . SER A 1 187 ? 13.440 1.554 -51.089 1.00 34.53 187 SER A CA 1
ATOM 1478 C C . SER A 1 187 ? 13.913 2.349 -52.319 1.00 34.53 187 SER A C 1
ATOM 1480 O O . SER A 1 187 ? 14.082 1.778 -53.397 1.00 34.53 187 SER A O 1
ATOM 1482 N N . SER A 1 188 ? 14.362 3.589 -52.090 1.00 41.16 188 SER A N 1
ATOM 1483 C CA . SER A 1 188 ? 15.399 4.239 -52.903 1.00 41.16 188 SER A CA 1
ATOM 1484 C C . SER A 1 188 ? 16.392 5.011 -52.026 1.00 41.16 188 SER A C 1
ATOM 1486 O O . SER A 1 188 ? 16.016 5.907 -51.273 1.00 41.16 188 SER A O 1
ATOM 1488 N N . ASN A 1 189 ? 17.659 4.614 -52.157 1.00 36.34 189 ASN A N 1
ATOM 1489 C CA . ASN A 1 189 ? 18.873 5.193 -51.589 1.00 36.34 189 ASN A CA 1
ATOM 1490 C C . ASN A 1 189 ? 19.012 6.699 -51.847 1.00 36.34 189 ASN A C 1
ATOM 1492 O O . ASN A 1 189 ? 18.900 7.146 -52.986 1.00 36.34 189 ASN A O 1
ATOM 1496 N N . GLY A 1 190 ? 19.405 7.440 -50.812 1.00 38.34 190 GLY A N 1
ATOM 1497 C CA . GLY A 1 190 ? 19.957 8.788 -50.921 1.00 38.34 190 GLY A CA 1
ATOM 1498 C C . GLY A 1 190 ? 21.338 8.838 -50.277 1.00 38.34 190 GLY A C 1
ATOM 1499 O O . GLY A 1 190 ? 21.461 9.095 -49.087 1.00 38.34 190 GLY A O 1
ATOM 1500 N N . SER A 1 191 ? 22.375 8.563 -51.066 1.00 37.31 191 SER A N 1
ATOM 1501 C CA . SER A 1 191 ? 23.774 8.820 -50.725 1.00 37.31 191 SER A CA 1
ATOM 1502 C C . SER A 1 191 ? 24.099 10.308 -50.891 1.00 37.31 191 SER A C 1
ATOM 1504 O O . SER A 1 191 ? 23.924 10.842 -51.989 1.00 37.31 191 SER A O 1
ATOM 1506 N N . ARG A 1 192 ? 24.646 10.965 -49.866 1.00 37.62 192 ARG A N 1
ATOM 1507 C CA . ARG A 1 192 ? 25.400 12.229 -49.997 1.00 37.62 192 ARG A CA 1
ATOM 1508 C C . ARG A 1 192 ? 26.273 12.377 -48.744 1.00 37.62 192 ARG A C 1
ATOM 1510 O O . ARG A 1 192 ? 25.735 12.508 -47.658 1.00 37.62 192 ARG A O 1
ATOM 1517 N N . ARG A 1 193 ? 27.554 11.990 -48.796 1.00 32.91 193 ARG A N 1
ATOM 1518 C CA . A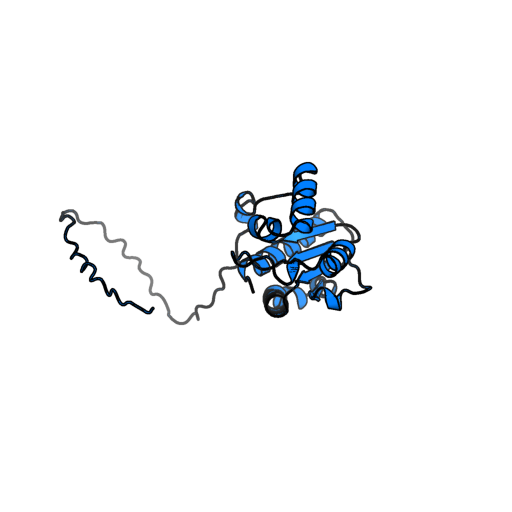RG A 1 193 ? 28.720 12.853 -49.083 1.00 32.91 193 ARG A CA 1
ATOM 1519 C C . ARG A 1 193 ? 28.661 14.179 -48.332 1.00 32.91 193 ARG A C 1
ATOM 1521 O O . ARG A 1 193 ? 28.098 15.119 -48.877 1.00 32.91 193 ARG A O 1
ATOM 1528 N N . GLU A 1 194 ? 29.338 14.241 -47.193 1.00 39.72 194 GLU A N 1
ATOM 1529 C CA . GLU A 1 194 ? 30.062 15.428 -46.736 1.00 39.72 194 GLU A CA 1
ATOM 1530 C C . GLU A 1 194 ? 31.412 14.967 -46.164 1.00 39.72 194 GLU A C 1
ATOM 1532 O O . GLU A 1 194 ? 31.571 13.795 -45.820 1.00 39.72 194 GLU A O 1
ATOM 1537 N N . VAL A 1 195 ? 32.377 15.873 -46.273 1.00 45.69 195 VAL A N 1
ATOM 1538 C CA . VAL A 1 195 ? 33.838 15.712 -46.361 1.00 45.69 195 VAL A CA 1
ATOM 1539 C C . VAL A 1 195 ? 34.477 15.126 -45.105 1.00 45.69 195 VAL A C 1
ATOM 1541 O O . VAL A 1 195 ? 34.024 15.484 -43.998 1.00 45.69 195 VAL A O 1
#

Foldseek 3Di:
DDLLLLQLVVLVVVVVVVVCVVVVHDQWQEEEEEQDPVVLVSNCVSCVVVCPDPSNVSYHGDYLVVCVVAATQEYEYEQDDDDPPASPSSLPVVSVVSRVVRHDHYYHYDDDLVRLCSHPVSVVVQVVCVVVVNDDDPVPDPCVSVPGPPPPPDDPDDDDDDPPDPDDDDDDDDDDDDDDDDDDDDDDDDDDDDD

Sequence (195 aa):
QNVHEAQFVLRLYENLQKFLRANGGKKASVGIITPYKLQLKCLQREFEEVMSTEDGKDIYINTVDAFQGQERDVIIMSCVRASNHGVGFVADIRRMNVALTRARRALWVVGNAGALMQSEDWALLIADAKARKCFMDLDTIPKDFLAMKISNSVPRNGSYRNLDDLGRPGDRSRDNLPFGMPRRPNSSNGSRREV

Secondary structure (DSSP, 8-state):
--HHHHHHHHHHHHHHHHHHHHTTPPP--EEEEES-HHHHHHHHHHTHHHHTSTGGGGEEEEEGGGGTT--EEEEEEE-----TT--GGGG-HHHHHHHHTTEEEEEEEES-HHHHTTSHHHHHHHHHHHHTT----GGGS-TTTT--------------------PPP-----------PPPPPP---------

pLDDT: mean 76.75, std 25.61, range [26.03, 98.5]

Organism: Oryza sativa subsp. japonica (NCBI:txid39947)